Protein AF-B9CY89-F1 (afdb_monomer)

pLDDT: mean 88.93, std 10.8, range [39.22, 98.5]

Sequence (323 aa):
MRSDGIFIGGVNCEFDLAKFNEALGQPRVIDDVEGKSRYFWDEAGIFAFVRADELAEPKLTEMILMLEVAKGVQHEVPRELYGGAFTLEGRPPLEAVSEQELRSAYIFLELSLGKFEVSLALAQAVQERIDAMDFAERFAKRDTDEIADIVRAAKMPIGRVCINQKAKKVKCKPSDKFKLPCAAGETLLFKNFNFKIAVMNELMYEKALLQPKFDVFEYCEERGIDPYADFGALPQAKKWFKDYPVPANLAEQVSELYLDGGNEIYLQIAPDWDGEDELFDIKNIDAAELAPFVNLKKIETSGIGISKKARKACEDAGITVVD

Mean predicted aligned error: 13.45 Å

InterPro domains:
  IPR054187 Domain of unknown function DUF6892 [PF21832] (189-321)
  IPR056640 Domain of unknown function DUF7738 [PF24880] (3-102)

Radius of gyration: 28.32 Å; Cα contacts (8 Å, |Δi|>4): 570; chains: 1; bounding box: 62×44×77 Å

Secondary structure (DSSP, 8-state):
----SEEETTEE----HHHHHHHH-PPEEEE-TTSEEEEEEGGGTEEEEEEEETTEEEEEEEEEEES---TT--S---SS---S-EEETTB-GGGGS-HHHHHT-SSEEEEEETTEEEEEEEPHHHHHHHHTS-HHHHHHHTTSSHHHHHHHH-SS-EEEEEEEEPP----PPPPGGGPPPP--S-B---S-HHHHHHHHIIIIIIS--SSSPP-HHHHHHHHT--TTSSSSS-HHHHHHHHH---BGGGGGG-SEEEEETT-HHHHHH-TT--S-SGGG-B----HHHHTT-TT--EEEEEB--B-HHHHHHHHHTT-EEE-

Organism: NCBI:txid553218

Nearest PDB structures (foldseek):
  1wwk-assembly1_B  TM=5.011E-01  e=6.181E-02  Pyrococcus horikoshii OT3
  6jwg-assembly1_B  TM=6.667E-01  e=4.648E-01  Pseudomonas sp. 101
  6rih-assembly1_B  TM=6.528E-01  e=5.252E-01  Homo sapiens
  4njo-assembly1_A  TM=4.741E-01  e=3.424E-01  Entamoeba histolytica

Structure (mmCIF, N/CA/C/O backbone):
data_AF-B9CY89-F1
#
_entry.id   AF-B9CY89-F1
#
loop_
_atom_site.group_PDB
_atom_site.id
_atom_site.type_symbol
_atom_site.label_atom_id
_atom_site.label_alt_id
_atom_site.label_comp_id
_atom_site.label_asym_id
_atom_site.label_entity_id
_atom_site.label_seq_id
_atom_site.pdbx_PDB_ins_code
_atom_site.Cartn_x
_atom_site.Cartn_y
_atom_site.Cartn_z
_atom_site.occupancy
_atom_site.B_iso_or_equiv
_atom_site.auth_seq_id
_atom_site.auth_comp_id
_atom_site.auth_asym_id
_atom_site.auth_atom_id
_atom_site.pdbx_PDB_model_num
ATOM 1 N N . MET A 1 1 ? 6.962 14.287 -36.972 1.00 39.22 1 MET A N 1
ATOM 2 C CA . MET A 1 1 ? 5.848 13.391 -36.595 1.00 39.22 1 MET A CA 1
ATOM 3 C C . MET A 1 1 ? 6.202 12.803 -35.244 1.00 39.22 1 MET A C 1
ATOM 5 O O . MET A 1 1 ? 7.249 12.182 -35.154 1.00 39.22 1 MET A O 1
ATOM 9 N N . ARG A 1 2 ? 5.425 13.093 -34.194 1.00 43.28 2 ARG A N 1
ATOM 10 C CA . ARG A 1 2 ? 5.617 12.481 -32.871 1.00 43.28 2 ARG A CA 1
ATOM 11 C C . ARG A 1 2 ? 5.118 11.043 -32.960 1.00 43.28 2 ARG A C 1
ATOM 13 O O . ARG A 1 2 ? 3.934 10.836 -33.201 1.00 43.28 2 ARG A O 1
ATOM 20 N N . SER A 1 3 ? 6.023 10.080 -32.881 1.00 51.06 3 SER A N 1
ATOM 21 C CA . SER A 1 3 ? 5.662 8.675 -32.743 1.00 51.06 3 SER A CA 1
ATOM 22 C C . SER A 1 3 ? 5.632 8.353 -31.255 1.00 51.06 3 SER A C 1
ATOM 24 O O . SER A 1 3 ? 6.659 8.010 -30.671 1.00 51.06 3 SER A O 1
ATOM 26 N N . ASP A 1 4 ? 4.464 8.522 -30.643 1.00 66.19 4 ASP A N 1
ATOM 27 C CA . ASP A 1 4 ? 4.203 8.085 -29.274 1.00 66.19 4 ASP A CA 1
ATOM 28 C C . ASP A 1 4 ? 4.362 6.550 -29.235 1.00 66.19 4 ASP A C 1
ATOM 30 O O . ASP A 1 4 ? 3.536 5.813 -29.777 1.00 66.19 4 ASP A O 1
ATOM 34 N N . GLY A 1 5 ? 5.480 6.056 -28.696 1.00 81.94 5 GLY A N 1
ATOM 35 C CA . GLY A 1 5 ? 5.829 4.633 -28.709 1.00 81.94 5 GLY A CA 1
ATOM 36 C C . GLY A 1 5 ? 7.278 4.355 -28.304 1.00 81.94 5 GLY A C 1
ATOM 37 O O . GLY A 1 5 ? 8.098 5.269 -28.201 1.00 81.94 5 GLY A O 1
ATOM 38 N N . ILE A 1 6 ? 7.585 3.081 -28.065 1.00 87.81 6 ILE A N 1
ATOM 39 C CA . ILE A 1 6 ? 8.946 2.595 -27.808 1.00 87.81 6 ILE A CA 1
ATOM 40 C C . ILE A 1 6 ? 9.473 1.999 -29.110 1.00 87.81 6 ILE A C 1
ATOM 42 O O . ILE A 1 6 ? 8.783 1.186 -29.721 1.00 87.81 6 ILE A O 1
ATOM 46 N N . PHE A 1 7 ? 10.675 2.381 -29.539 1.00 87.44 7 PHE A N 1
ATOM 47 C CA . PHE A 1 7 ? 11.286 1.853 -30.761 1.00 87.44 7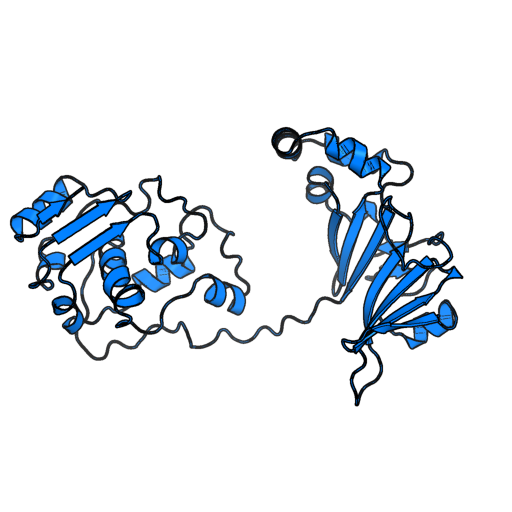 PHE A CA 1
ATOM 48 C C . PHE A 1 7 ? 12.608 1.161 -30.451 1.00 87.44 7 PHE A C 1
ATOM 50 O O . PHE A 1 7 ? 13.457 1.732 -29.769 1.00 87.44 7 PHE A O 1
ATOM 57 N N . ILE A 1 8 ? 12.792 -0.048 -30.984 1.00 87.25 8 ILE A N 1
ATOM 58 C CA . ILE A 1 8 ? 13.987 -0.883 -30.807 1.00 87.25 8 ILE A CA 1
ATOM 59 C C . ILE A 1 8 ? 14.523 -1.207 -32.200 1.00 87.25 8 ILE A C 1
ATOM 61 O O . ILE A 1 8 ? 13.812 -1.801 -33.007 1.00 87.25 8 ILE A O 1
ATOM 65 N N . GLY A 1 9 ? 15.733 -0.752 -32.534 1.00 79.56 9 GLY A N 1
ATOM 66 C CA . GLY A 1 9 ? 16.303 -0.961 -33.871 1.00 79.56 9 GLY A CA 1
ATOM 67 C C . GLY A 1 9 ? 15.452 -0.374 -35.010 1.00 79.56 9 GLY A C 1
ATOM 68 O O . GLY A 1 9 ? 15.490 -0.874 -36.127 1.00 79.56 9 GLY A O 1
ATOM 69 N N . GLY A 1 10 ? 14.645 0.658 -34.728 1.00 77.94 10 GLY A N 1
ATOM 70 C CA . GLY A 1 10 ? 13.702 1.253 -35.686 1.00 77.94 10 GLY A CA 1
ATOM 71 C C . GLY A 1 10 ? 12.338 0.554 -35.780 1.00 77.94 10 GLY A C 1
ATOM 72 O O . GLY A 1 10 ? 11.455 1.050 -36.478 1.00 77.94 10 GLY A O 1
ATOM 73 N N . VAL A 1 11 ? 12.127 -0.543 -35.050 1.00 81.31 11 VAL A N 1
ATOM 74 C CA . VAL A 1 11 ? 10.854 -1.277 -34.990 1.00 81.31 11 VAL A CA 1
ATOM 75 C C . VAL A 1 11 ? 10.013 -0.758 -33.830 1.00 81.31 11 VAL A C 1
ATOM 77 O O . VAL A 1 11 ? 10.512 -0.637 -32.711 1.00 81.31 11 VAL A O 1
ATOM 80 N N . ASN A 1 12 ? 8.734 -0.464 -34.078 1.00 85.88 12 ASN A N 1
ATOM 81 C CA . ASN A 1 12 ? 7.796 -0.105 -33.013 1.00 85.88 12 ASN A CA 1
ATOM 82 C C . ASN A 1 12 ? 7.537 -1.326 -32.117 1.00 85.88 12 ASN A C 1
ATOM 84 O O . ASN A 1 12 ? 7.080 -2.372 -32.580 1.00 85.88 12 ASN A O 1
ATOM 88 N N . CYS A 1 13 ? 7.820 -1.179 -30.829 1.00 83.75 13 CYS A N 1
ATOM 89 C CA . CYS A 1 13 ? 7.591 -2.188 -29.815 1.00 83.75 13 CYS A CA 1
ATOM 90 C C . CYS A 1 13 ? 6.095 -2.269 -29.480 1.00 83.75 13 CYS A C 1
ATOM 92 O O . CYS A 1 13 ? 5.603 -1.631 -28.553 1.00 83.75 13 CYS A O 1
ATOM 94 N N . GLU A 1 14 ? 5.350 -3.075 -30.236 1.00 83.88 14 GLU A N 1
ATOM 95 C CA . GLU A 1 14 ? 3.925 -3.335 -29.978 1.00 83.88 14 GLU A CA 1
ATOM 96 C C . GLU A 1 14 ? 3.667 -4.659 -29.244 1.00 83.88 14 GLU A C 1
ATOM 98 O O . GLU A 1 14 ? 2.510 -4.957 -28.947 1.00 83.88 14 GLU A O 1
ATOM 103 N N . PHE A 1 15 ? 4.731 -5.404 -28.904 1.00 86.06 15 PHE A N 1
ATOM 104 C CA . PHE A 1 15 ? 4.688 -6.789 -28.399 1.00 86.06 15 PHE A CA 1
ATOM 105 C C . PHE A 1 15 ? 4.016 -7.757 -29.387 1.00 86.06 15 PHE A C 1
ATOM 107 O O . PHE A 1 15 ? 3.395 -8.748 -29.005 1.00 86.06 15 PHE A O 1
ATOM 114 N N . ASP A 1 16 ? 4.158 -7.466 -30.678 1.00 85.69 16 ASP A N 1
ATOM 115 C CA . ASP A 1 16 ? 3.753 -8.340 -31.772 1.00 85.69 16 ASP A CA 1
ATOM 116 C C . ASP A 1 16 ? 4.905 -9.297 -32.101 1.00 85.69 16 ASP A C 1
ATOM 118 O O . ASP A 1 16 ? 5.921 -8.899 -32.677 1.00 85.69 16 ASP A O 1
ATOM 122 N N . LEU A 1 17 ? 4.752 -10.561 -31.703 1.00 87.12 17 LEU A N 1
ATOM 123 C CA . LEU A 1 17 ? 5.784 -11.580 -31.876 1.00 87.12 17 LEU A CA 1
ATOM 124 C C . LEU A 1 17 ? 6.159 -11.786 -33.351 1.00 87.12 17 LEU A C 1
ATOM 126 O O . LEU A 1 17 ? 7.334 -11.985 -33.658 1.00 87.12 17 LEU A O 1
ATOM 130 N N . ALA A 1 18 ? 5.190 -11.712 -34.266 1.00 86.00 18 ALA A N 1
ATOM 131 C CA . ALA A 1 18 ? 5.439 -11.918 -35.687 1.00 86.00 18 ALA A CA 1
ATOM 132 C C . ALA A 1 18 ? 6.295 -10.786 -36.267 1.00 86.00 18 ALA A C 1
ATOM 134 O O . ALA A 1 18 ? 7.283 -11.065 -36.945 1.00 86.00 18 ALA A O 1
ATOM 135 N N . LYS A 1 19 ? 5.987 -9.526 -35.930 1.00 85.12 19 LYS A N 1
ATOM 136 C CA . LYS A 1 19 ? 6.794 -8.367 -36.357 1.00 85.12 19 LYS A CA 1
ATOM 137 C C . LYS A 1 19 ? 8.222 -8.422 -35.816 1.00 85.12 19 LYS A C 1
ATOM 139 O O . LYS A 1 19 ? 9.161 -8.074 -36.529 1.00 85.12 19 LYS A O 1
ATOM 144 N N . PHE A 1 20 ? 8.404 -8.869 -34.572 1.00 85.12 20 PHE A N 1
ATOM 145 C CA . PHE A 1 20 ? 9.745 -9.045 -34.008 1.00 85.12 20 PHE A CA 1
ATOM 146 C C . PHE A 1 20 ? 10.521 -10.155 -34.714 1.00 85.12 20 PHE A C 1
ATOM 148 O O . PHE A 1 20 ? 11.683 -9.953 -35.052 1.00 85.12 20 PHE A O 1
ATOM 155 N N . ASN A 1 21 ? 9.876 -11.282 -35.014 1.00 89.00 21 ASN A N 1
ATOM 156 C CA . ASN A 1 21 ? 10.508 -12.366 -35.764 1.00 89.00 21 ASN A CA 1
ATOM 157 C C . ASN A 1 21 ? 10.852 -11.968 -37.207 1.00 89.00 21 ASN A C 1
ATOM 159 O O . ASN A 1 21 ? 11.865 -12.412 -37.741 1.00 89.00 21 ASN A O 1
ATOM 163 N N . GLU A 1 22 ? 10.030 -11.132 -37.844 1.00 88.75 22 GLU A N 1
ATOM 164 C CA . GLU A 1 22 ? 10.320 -10.578 -39.170 1.00 88.75 22 GLU A CA 1
ATOM 165 C C . GLU A 1 22 ? 11.550 -9.660 -39.136 1.00 88.75 22 GLU A C 1
ATOM 167 O O . GLU A 1 22 ? 12.415 -9.755 -40.004 1.00 88.75 22 GLU A O 1
ATOM 172 N N . ALA A 1 23 ? 11.657 -8.805 -38.116 1.00 86.69 23 ALA A N 1
ATOM 173 C CA . ALA A 1 23 ? 12.733 -7.825 -38.019 1.00 86.69 23 ALA A CA 1
ATOM 174 C C . ALA A 1 23 ? 14.060 -8.392 -37.489 1.00 86.69 23 ALA A C 1
ATOM 176 O O . ALA A 1 23 ? 15.127 -7.965 -37.927 1.00 86.69 23 ALA A O 1
ATOM 177 N N . LEU A 1 24 ? 14.006 -9.320 -36.532 1.00 87.19 24 LEU A N 1
ATOM 178 C CA . LEU A 1 24 ? 15.174 -9.838 -35.808 1.00 87.19 24 LEU A CA 1
ATOM 179 C C . LEU A 1 24 ? 15.528 -11.285 -36.186 1.00 87.19 24 LEU A C 1
ATOM 181 O O . LEU A 1 24 ? 16.527 -11.821 -35.707 1.00 87.19 24 LEU A O 1
ATOM 185 N N . GLY A 1 25 ? 14.723 -11.926 -37.035 1.00 88.50 25 GLY A N 1
ATOM 186 C CA . GLY A 1 25 ? 14.852 -13.341 -37.362 1.00 88.50 25 GLY A CA 1
ATOM 187 C C . GLY A 1 25 ? 14.186 -14.258 -36.334 1.00 88.50 25 GLY A C 1
ATOM 188 O O . GLY A 1 25 ? 13.535 -13.823 -35.384 1.00 88.50 25 GLY A O 1
ATOM 189 N N . GLN A 1 26 ? 14.324 -15.567 -36.547 1.00 89.69 26 GLN A N 1
ATOM 190 C CA . GLN A 1 26 ? 13.707 -16.561 -35.667 1.00 89.69 26 GLN A CA 1
ATOM 191 C C . GLN A 1 26 ? 14.470 -16.676 -34.338 1.00 89.69 26 GLN A C 1
ATOM 193 O O . GLN A 1 26 ? 15.698 -16.797 -34.358 1.00 89.69 26 GLN A O 1
ATOM 198 N N . PRO A 1 27 ? 13.768 -16.678 -33.195 1.00 92.38 27 PRO A N 1
ATOM 199 C CA . PRO A 1 27 ? 14.400 -16.739 -31.892 1.00 92.38 27 PRO A CA 1
ATOM 200 C C . PRO A 1 27 ? 14.769 -18.172 -31.508 1.00 92.38 27 PRO A C 1
ATOM 202 O O . PRO A 1 27 ? 14.130 -19.146 -31.911 1.00 92.38 27 PRO A O 1
ATOM 205 N N . ARG A 1 28 ? 15.772 -18.297 -30.643 1.00 92.19 28 ARG A N 1
ATOM 206 C CA . ARG A 1 28 ? 16.008 -19.512 -29.863 1.00 92.19 28 ARG A CA 1
ATOM 207 C C . ARG A 1 28 ? 15.016 -19.538 -28.701 1.00 92.19 28 ARG A C 1
ATOM 209 O O . ARG A 1 28 ? 14.961 -18.585 -27.930 1.00 92.19 28 ARG A O 1
ATOM 216 N N . VAL A 1 29 ? 14.261 -20.623 -28.560 1.00 90.50 29 VAL A N 1
ATOM 217 C CA . VAL A 1 29 ? 13.231 -20.762 -27.519 1.00 90.50 29 VAL A CA 1
ATOM 218 C C . VAL A 1 29 ? 13.730 -21.666 -26.394 1.00 90.50 29 VAL A C 1
ATOM 220 O O . VAL A 1 29 ? 14.314 -22.718 -26.654 1.00 90.50 29 VAL A O 1
ATOM 223 N N . ILE A 1 30 ? 13.513 -21.240 -25.150 1.00 86.75 30 ILE A N 1
ATOM 224 C CA . ILE A 1 30 ? 13.683 -22.049 -23.939 1.00 86.75 30 ILE A CA 1
ATOM 225 C C . ILE A 1 30 ? 12.334 -22.094 -23.226 1.00 86.75 30 ILE A C 1
ATOM 227 O O . ILE A 1 30 ? 11.838 -21.057 -22.791 1.00 86.75 30 ILE A O 1
ATOM 231 N N . ASP A 1 31 ? 11.748 -23.279 -23.102 1.00 82.12 31 ASP A N 1
ATOM 232 C CA . ASP A 1 31 ? 10.494 -23.468 -22.375 1.00 82.12 31 ASP A CA 1
ATOM 233 C C . ASP A 1 31 ? 10.752 -23.659 -20.876 1.00 82.12 31 ASP A C 1
ATOM 235 O O . ASP A 1 31 ? 11.643 -24.414 -20.482 1.00 82.12 31 ASP A O 1
ATOM 239 N N . ASP A 1 32 ? 9.965 -22.974 -20.046 1.00 67.88 32 ASP A N 1
ATOM 240 C CA . ASP A 1 32 ? 9.933 -23.181 -18.598 1.00 67.88 32 ASP A CA 1
ATOM 241 C C . ASP A 1 32 ? 8.819 -24.167 -18.208 1.00 67.88 32 ASP A C 1
ATOM 243 O O . ASP A 1 32 ? 7.791 -24.279 -18.882 1.00 67.88 32 ASP A O 1
ATOM 247 N N . VAL A 1 33 ? 9.000 -24.855 -17.080 1.00 58.62 33 VAL A N 1
ATOM 248 C CA . VAL A 1 33 ? 8.062 -25.840 -16.518 1.00 58.62 33 VAL A CA 1
ATOM 249 C C . VAL A 1 33 ? 6.716 -25.190 -16.145 1.00 58.62 33 VAL A C 1
ATOM 251 O O . VAL A 1 33 ? 5.693 -25.868 -16.110 1.00 58.62 33 VAL A O 1
ATOM 254 N N . GLU A 1 34 ? 6.688 -23.868 -15.938 1.00 61.06 34 GLU A N 1
ATOM 255 C CA . GLU A 1 34 ? 5.498 -23.082 -15.568 1.00 61.06 34 GLU A CA 1
ATOM 256 C C . GLU A 1 34 ? 4.749 -22.432 -16.756 1.00 61.06 34 GLU A C 1
ATOM 258 O O . GLU A 1 34 ? 3.925 -21.536 -16.561 1.00 61.06 34 GLU A O 1
ATOM 263 N N . GLY A 1 35 ? 5.021 -22.834 -18.005 1.00 64.12 35 GLY A N 1
ATOM 264 C CA . GLY A 1 35 ? 4.290 -22.324 -19.181 1.00 64.12 35 GLY A CA 1
ATOM 265 C C . GLY A 1 35 ? 4.675 -20.900 -19.616 1.00 64.12 35 GLY A C 1
ATOM 266 O O . GLY A 1 35 ? 3.945 -20.244 -20.368 1.00 64.12 35 GLY A O 1
ATOM 267 N N . LYS A 1 36 ? 5.831 -20.411 -19.153 1.00 71.81 36 LYS A N 1
ATOM 268 C CA . LYS A 1 36 ? 6.474 -19.177 -19.623 1.00 71.81 36 LYS A CA 1
ATOM 269 C C . LYS A 1 36 ? 7.684 -19.539 -20.476 1.00 71.81 36 LYS A C 1
ATOM 271 O O . LYS A 1 36 ? 8.727 -19.919 -19.960 1.00 71.81 36 LYS A O 1
ATOM 276 N N . SER A 1 37 ? 7.567 -19.398 -21.785 1.00 85.06 37 SER A N 1
ATOM 277 C CA . SER A 1 37 ? 8.697 -19.604 -22.687 1.00 85.06 37 SER A CA 1
ATOM 278 C C . SER A 1 37 ? 9.535 -18.329 -22.778 1.00 85.06 37 SER A C 1
ATOM 280 O O . SER A 1 37 ? 9.012 -17.216 -22.754 1.00 85.06 37 SER A O 1
ATOM 282 N N . ARG A 1 38 ? 10.848 -18.472 -22.921 1.00 89.06 38 ARG A N 1
ATOM 283 C CA . ARG A 1 38 ? 11.785 -17.373 -23.170 1.00 89.06 38 ARG A CA 1
ATOM 284 C C . ARG A 1 38 ? 12.272 -17.436 -24.607 1.00 89.06 38 ARG A C 1
ATOM 286 O O . ARG A 1 38 ? 12.739 -18.474 -25.069 1.00 89.06 38 ARG A O 1
ATOM 293 N N . TYR A 1 39 ? 12.126 -16.327 -25.316 1.00 91.69 39 TYR A N 1
ATOM 294 C CA . TYR A 1 39 ? 12.468 -16.189 -26.726 1.00 91.69 39 TYR A CA 1
ATOM 295 C C . TYR A 1 39 ? 13.700 -15.298 -26.826 1.00 91.69 39 TYR A C 1
ATOM 297 O O . TYR A 1 39 ? 13.653 -14.147 -26.405 1.00 91.69 39 TYR A O 1
ATOM 305 N N . PHE A 1 40 ? 14.798 -15.824 -27.364 1.00 92.19 40 PHE A N 1
ATOM 306 C CA . PHE A 1 40 ? 16.075 -15.125 -27.491 1.00 92.19 40 PHE A CA 1
ATOM 307 C C . PHE A 1 40 ? 16.360 -14.796 -28.956 1.00 92.19 40 PHE A C 1
ATOM 309 O O . PHE A 1 40 ? 16.574 -15.696 -29.770 1.00 92.19 40 PHE A O 1
ATOM 316 N N . TRP A 1 41 ? 16.440 -13.508 -29.281 1.00 92.88 41 TRP A N 1
ATOM 317 C CA . TRP A 1 41 ? 17.042 -13.021 -30.520 1.00 92.88 41 TRP A CA 1
ATOM 318 C C . TRP A 1 41 ? 18.518 -12.758 -30.245 1.00 92.88 41 TRP A C 1
ATOM 320 O O . TRP A 1 41 ? 18.936 -11.638 -29.952 1.00 92.88 41 TRP A O 1
ATOM 330 N N . ASP A 1 42 ? 19.278 -13.852 -30.275 1.00 91.38 42 ASP A N 1
ATOM 331 C CA . ASP A 1 42 ? 20.658 -13.931 -29.796 1.00 91.38 42 ASP A CA 1
ATOM 332 C C . ASP A 1 42 ? 21.570 -12.846 -30.386 1.00 91.38 42 ASP A C 1
ATOM 334 O O . ASP A 1 42 ? 22.234 -12.144 -29.630 1.00 91.38 42 ASP A O 1
ATOM 338 N N . GLU A 1 43 ? 21.545 -12.673 -31.709 1.00 91.44 43 GLU A N 1
ATOM 339 C CA . GLU A 1 43 ? 22.382 -11.700 -32.434 1.00 91.44 43 GLU A CA 1
ATOM 340 C C . GLU A 1 43 ? 21.930 -10.249 -32.224 1.00 91.44 43 GLU A C 1
ATOM 342 O O . GLU A 1 43 ? 22.686 -9.307 -32.445 1.00 91.44 43 GLU A O 1
ATOM 347 N N . ALA A 1 44 ? 20.677 -10.056 -31.809 1.00 91.00 44 ALA A N 1
ATOM 348 C CA . ALA A 1 44 ? 20.150 -8.738 -31.496 1.00 91.00 44 ALA A CA 1
ATOM 349 C C . ALA A 1 44 ? 20.454 -8.330 -30.049 1.00 91.00 44 ALA A C 1
ATOM 351 O O . ALA A 1 44 ? 20.293 -7.163 -29.719 1.00 91.00 44 ALA A O 1
ATOM 352 N N . GLY A 1 45 ? 20.847 -9.257 -29.170 1.00 91.94 45 GLY A N 1
ATOM 353 C CA . GLY A 1 45 ? 20.981 -8.979 -27.740 1.00 91.94 45 GLY A CA 1
ATOM 354 C C . GLY A 1 45 ? 19.652 -8.715 -27.033 1.00 91.94 45 GLY A C 1
ATOM 355 O O . GLY A 1 45 ? 19.593 -7.967 -26.054 1.00 91.94 45 GLY A O 1
ATOM 356 N N . ILE A 1 46 ? 18.575 -9.319 -27.544 1.00 92.31 46 ILE A N 1
ATOM 357 C CA . ILE A 1 46 ? 17.212 -9.156 -27.037 1.00 92.31 46 ILE A CA 1
ATOM 358 C C . ILE A 1 46 ? 16.679 -10.516 -26.609 1.00 92.31 46 ILE A C 1
ATOM 360 O O . ILE A 1 46 ? 16.843 -11.511 -27.316 1.00 92.31 46 ILE A O 1
ATOM 364 N N . PHE A 1 47 ? 15.975 -10.556 -25.486 1.00 91.62 47 PHE A N 1
ATOM 365 C CA . PHE A 1 47 ? 15.098 -11.678 -25.186 1.00 91.62 47 PHE A CA 1
ATOM 366 C C . PHE A 1 47 ? 13.765 -11.205 -24.628 1.00 91.62 47 PHE A C 1
ATOM 368 O O . PHE A 1 47 ? 13.620 -10.059 -24.209 1.00 91.62 47 PHE A O 1
ATOM 375 N N . ALA A 1 48 ? 12.771 -12.079 -24.658 1.00 90.81 48 ALA A N 1
ATOM 376 C CA . ALA A 1 48 ? 11.447 -11.779 -24.154 1.00 90.81 48 ALA A CA 1
ATOM 377 C C . ALA A 1 48 ? 10.829 -12.977 -23.447 1.00 90.81 48 ALA A C 1
ATOM 379 O O . ALA A 1 48 ? 11.084 -14.129 -23.804 1.00 90.81 48 ALA A O 1
ATOM 380 N N . PHE A 1 49 ? 9.969 -12.686 -22.481 1.00 88.69 49 PHE A N 1
ATOM 381 C CA . PHE A 1 49 ? 9.061 -13.668 -21.915 1.00 88.69 49 PHE A CA 1
ATOM 382 C C . PHE A 1 49 ? 7.810 -13.754 -22.782 1.00 88.69 49 PHE A C 1
ATOM 384 O O . PHE A 1 49 ? 7.226 -12.741 -23.178 1.00 88.69 49 PHE A O 1
ATOM 391 N N . VAL A 1 50 ? 7.410 -14.983 -23.078 1.00 86.62 50 VAL A N 1
ATOM 392 C CA . VAL A 1 50 ? 6.255 -15.325 -23.892 1.00 86.62 50 VAL A CA 1
ATOM 393 C C . VAL A 1 50 ? 5.378 -16.270 -23.093 1.00 86.62 50 VAL A C 1
ATOM 395 O O . VAL A 1 50 ? 5.820 -17.323 -22.639 1.00 86.62 50 VAL A O 1
ATOM 398 N N . ARG A 1 51 ? 4.108 -15.907 -22.939 1.00 82.50 51 ARG A N 1
ATOM 399 C CA . ARG A 1 51 ? 3.114 -16.794 -22.340 1.00 82.50 51 ARG A CA 1
ATOM 400 C C . ARG A 1 51 ? 2.388 -17.549 -23.445 1.00 82.50 51 ARG A C 1
ATOM 402 O O . ARG A 1 51 ? 1.788 -16.918 -24.319 1.00 82.50 51 ARG A O 1
ATOM 409 N N . ALA A 1 52 ? 2.431 -18.876 -23.381 1.00 69.62 52 ALA A N 1
ATOM 410 C CA . ALA A 1 52 ? 1.563 -19.729 -24.178 1.00 69.62 52 ALA A CA 1
ATOM 411 C C . ALA A 1 52 ? 0.197 -19.841 -23.485 1.00 69.62 52 ALA A C 1
ATOM 413 O O . ALA A 1 52 ? 0.114 -19.979 -22.266 1.00 69.62 52 ALA A O 1
ATOM 414 N N . ASP A 1 53 ? -0.876 -19.740 -24.256 1.00 62.09 53 ASP A N 1
ATOM 415 C CA . ASP A 1 53 ? -2.232 -20.067 -23.823 1.00 62.09 53 ASP A CA 1
ATOM 416 C C . ASP A 1 53 ? -2.672 -21.240 -24.705 1.00 62.09 53 ASP A C 1
ATOM 418 O O . ASP A 1 53 ? -2.482 -21.182 -25.919 1.00 62.09 53 ASP A O 1
ATOM 422 N N . GLU A 1 54 ? -3.191 -22.322 -24.118 1.00 50.75 54 GLU A N 1
ATOM 423 C CA . GLU A 1 54 ? -3.455 -23.599 -24.809 1.00 50.75 54 GLU A CA 1
ATOM 424 C C . GLU A 1 54 ? -4.355 -23.449 -26.052 1.00 50.75 54 GLU A C 1
ATOM 426 O O . GLU A 1 54 ? -4.355 -24.309 -26.933 1.00 50.75 54 GLU A O 1
ATOM 431 N N . LEU A 1 55 ? -5.110 -22.347 -26.139 1.00 53.34 55 LEU A N 1
ATOM 432 C CA . LEU A 1 55 ? -6.054 -22.046 -27.216 1.00 53.34 55 LEU A CA 1
ATOM 433 C C . LEU A 1 55 ? -5.770 -20.721 -27.948 1.00 53.34 55 LEU A C 1
ATOM 435 O O . LEU A 1 55 ? -6.558 -20.345 -28.820 1.00 53.34 55 LEU A O 1
ATOM 439 N N . ALA A 1 56 ? -4.693 -19.996 -27.619 1.00 62.16 56 ALA A N 1
ATOM 440 C CA . ALA A 1 56 ? -4.403 -18.693 -28.220 1.00 62.16 56 ALA A CA 1
ATOM 441 C C . ALA A 1 56 ? -2.945 -18.536 -28.667 1.00 62.16 56 ALA A C 1
ATOM 443 O O . ALA A 1 56 ? -2.036 -19.222 -28.208 1.00 62.16 56 ALA A O 1
ATOM 444 N N . GLU A 1 57 ? -2.729 -17.594 -29.586 1.00 68.44 57 GLU A N 1
ATOM 445 C CA . GLU A 1 57 ? -1.392 -17.256 -30.066 1.00 68.44 57 GLU A CA 1
ATOM 446 C C . GLU A 1 57 ? -0.484 -16.807 -28.905 1.00 68.44 57 GLU A C 1
ATOM 448 O O . GLU A 1 57 ? -0.944 -16.073 -28.018 1.00 68.44 57 GLU A O 1
ATOM 453 N N . PRO A 1 58 ? 0.798 -17.221 -28.904 1.00 77.06 58 PRO A N 1
ATOM 454 C CA . PRO A 1 58 ? 1.764 -16.831 -27.886 1.00 77.06 58 PRO A CA 1
ATOM 455 C C . PRO A 1 58 ? 1.885 -15.309 -27.798 1.00 77.06 58 PRO A C 1
ATOM 457 O O . PRO A 1 58 ? 2.013 -14.617 -28.809 1.00 77.06 58 PRO A O 1
ATOM 460 N N . LYS A 1 59 ? 1.871 -14.783 -26.570 1.00 81.81 59 LYS A N 1
ATOM 461 C CA . LYS A 1 59 ? 1.943 -13.337 -26.320 1.00 81.81 59 LYS A CA 1
ATOM 462 C C . LYS A 1 59 ? 3.232 -12.977 -25.616 1.00 81.81 59 LYS A C 1
ATOM 464 O O . LYS A 1 59 ? 3.529 -13.531 -24.559 1.00 81.81 59 LYS A O 1
ATOM 469 N N . LEU A 1 60 ? 3.947 -12.004 -26.176 1.00 86.62 60 LEU A N 1
ATOM 470 C CA . LEU A 1 60 ? 5.045 -11.334 -25.490 1.00 86.62 60 LEU A CA 1
ATOM 471 C C . LEU A 1 60 ? 4.483 -10.627 -24.247 1.00 86.62 60 LEU A C 1
ATOM 473 O O . LEU A 1 60 ? 3.475 -9.923 -24.334 1.00 86.62 60 LEU A O 1
ATOM 477 N N . THR A 1 61 ? 5.121 -10.819 -23.096 1.00 85.31 61 THR A N 1
ATOM 478 C CA . THR A 1 61 ? 4.715 -10.207 -21.820 1.00 85.31 61 THR A CA 1
ATOM 479 C C . THR A 1 61 ? 5.738 -9.208 -21.307 1.00 85.31 61 THR A C 1
ATOM 481 O O . THR A 1 61 ? 5.360 -8.163 -20.786 1.00 85.31 61 THR A O 1
ATOM 484 N N . GLU A 1 62 ? 7.018 -9.501 -21.519 1.00 88.94 62 GLU A N 1
ATOM 485 C CA . GLU A 1 62 ? 8.140 -8.658 -21.121 1.00 88.94 62 GLU A CA 1
ATOM 486 C C . GLU A 1 62 ? 9.235 -8.758 -22.180 1.00 88.94 62 GLU A C 1
ATOM 488 O O . GLU A 1 62 ? 9.516 -9.846 -22.681 1.00 88.94 62 GLU A O 1
ATOM 493 N N . MET A 1 63 ? 9.843 -7.628 -22.519 1.00 91.38 63 MET A N 1
ATOM 494 C CA . MET A 1 63 ? 10.942 -7.514 -23.467 1.00 91.38 63 MET A CA 1
ATOM 495 C C . MET A 1 63 ? 12.175 -6.944 -22.785 1.00 91.38 63 MET A C 1
ATOM 497 O O . MET A 1 63 ? 12.091 -5.942 -22.079 1.00 91.38 63 MET A O 1
ATOM 501 N N . ILE A 1 64 ? 13.325 -7.560 -23.038 1.00 91.88 64 ILE A N 1
ATOM 502 C CA . ILE A 1 64 ? 14.578 -7.236 -22.370 1.00 91.88 64 ILE A CA 1
ATOM 503 C C . ILE A 1 64 ? 15.669 -6.995 -23.409 1.00 91.88 64 ILE A C 1
ATOM 505 O O . ILE A 1 64 ? 15.954 -7.858 -24.239 1.00 91.88 64 ILE A O 1
ATOM 509 N N . LEU A 1 65 ? 16.296 -5.821 -23.339 1.00 93.44 65 LEU A N 1
ATOM 510 C CA . LEU A 1 65 ? 17.505 -5.489 -24.091 1.00 93.44 65 LEU A CA 1
ATOM 511 C C . LEU A 1 65 ? 18.688 -5.594 -23.129 1.00 93.44 65 LEU A C 1
ATOM 513 O O . LEU A 1 65 ? 18.704 -4.937 -22.083 1.00 93.44 65 LEU A O 1
ATOM 517 N N . MET A 1 66 ? 19.679 -6.403 -23.487 1.00 90.44 66 MET A N 1
ATOM 518 C CA . MET A 1 66 ? 20.875 -6.627 -22.676 1.00 90.44 66 MET A CA 1
ATOM 519 C C . MET A 1 66 ? 22.022 -5.767 -23.200 1.00 90.44 66 MET A C 1
ATOM 521 O O . MET A 1 66 ? 22.581 -6.087 -24.238 1.00 90.44 66 MET A O 1
ATOM 525 N N . LEU A 1 67 ? 22.383 -4.684 -22.507 1.00 92.44 67 LEU A N 1
ATOM 526 C CA . LEU A 1 67 ? 23.490 -3.795 -22.904 1.00 92.44 67 LEU A CA 1
ATOM 527 C C . LEU A 1 67 ? 24.800 -4.154 -22.186 1.00 92.44 67 LEU A C 1
ATOM 529 O O . LEU A 1 67 ? 25.883 -3.837 -22.665 1.00 92.44 67 LEU A O 1
ATOM 533 N N . GLU A 1 68 ? 24.697 -4.832 -21.046 1.00 90.25 68 GLU A N 1
ATOM 534 C CA . GLU A 1 68 ? 25.801 -5.301 -20.218 1.00 90.25 68 GLU A CA 1
ATOM 535 C C . GLU A 1 68 ? 25.441 -6.654 -19.582 1.00 90.25 68 GLU A C 1
ATOM 537 O O . GLU A 1 68 ? 24.287 -6.902 -19.225 1.00 90.25 68 GLU A O 1
ATOM 542 N N . VAL A 1 69 ? 26.437 -7.526 -19.392 1.00 83.62 69 VAL A N 1
ATOM 543 C CA . VAL A 1 69 ? 26.306 -8.708 -18.526 1.00 83.62 69 VAL A CA 1
ATOM 544 C C . VAL A 1 69 ? 26.884 -8.372 -17.154 1.00 83.62 69 VAL A C 1
ATOM 546 O O . VAL A 1 69 ? 28.102 -8.332 -16.983 1.00 83.62 69 VAL A O 1
ATOM 549 N N . ALA A 1 70 ? 26.015 -8.128 -16.173 1.00 71.12 70 ALA A N 1
ATOM 550 C CA . ALA A 1 70 ? 26.439 -7.846 -14.804 1.00 71.12 70 ALA A CA 1
ATOM 551 C C . ALA A 1 70 ? 27.145 -9.057 -14.162 1.00 71.12 70 ALA A C 1
ATOM 553 O O . ALA A 1 70 ? 26.819 -10.219 -14.439 1.00 71.12 70 ALA A O 1
ATOM 554 N N . LYS A 1 71 ? 28.098 -8.798 -13.256 1.00 69.75 71 LYS A N 1
ATOM 555 C CA . LYS A 1 71 ? 28.733 -9.862 -12.459 1.00 69.75 71 LYS A CA 1
ATOM 556 C C . LYS A 1 71 ? 27.678 -10.644 -11.666 1.00 69.75 71 LYS A C 1
ATOM 558 O O . LYS A 1 71 ? 26.830 -10.059 -11.004 1.00 69.75 71 LYS A O 1
ATOM 563 N N . GLY A 1 72 ? 27.772 -11.974 -11.692 1.00 64.50 72 GLY A N 1
ATOM 564 C CA . GLY A 1 72 ? 26.896 -12.865 -10.919 1.00 64.50 72 GLY A CA 1
ATOM 565 C C . GLY A 1 72 ? 25.626 -13.327 -11.641 1.00 64.50 72 GLY A C 1
ATOM 566 O O . GLY A 1 72 ? 24.886 -14.128 -11.078 1.00 64.50 72 GLY A O 1
ATOM 567 N N . VAL A 1 73 ? 25.387 -12.900 -12.888 1.00 63.47 73 VAL A N 1
ATOM 568 C CA . VAL A 1 73 ? 24.294 -13.440 -13.713 1.00 63.47 73 VAL A CA 1
ATOM 569 C C . VAL A 1 73 ? 24.641 -14.871 -14.138 1.00 63.47 73 VAL A C 1
ATOM 571 O O . VAL A 1 73 ? 25.441 -15.093 -15.048 1.00 63.47 73 VAL A O 1
ATOM 574 N N . GLN A 1 74 ? 24.060 -15.859 -13.456 1.00 54.94 74 GLN A N 1
ATOM 575 C CA . GLN A 1 74 ? 24.187 -17.268 -13.818 1.00 54.94 74 GLN A CA 1
ATOM 576 C C . GLN A 1 74 ? 23.111 -17.641 -14.840 1.00 54.94 74 GLN A C 1
ATOM 578 O O . GLN A 1 74 ? 21.937 -17.727 -14.513 1.00 54.94 74 GLN A O 1
ATOM 583 N N . HIS A 1 75 ? 23.574 -17.874 -16.071 1.00 56.66 75 HIS A N 1
ATOM 584 C CA . HIS A 1 75 ? 22.921 -18.650 -17.126 1.00 56.66 75 HIS A CA 1
ATOM 585 C C . HIS A 1 75 ? 21.499 -18.210 -17.497 1.00 56.66 75 HIS A C 1
ATOM 587 O O . HIS A 1 75 ? 20.532 -18.738 -16.970 1.00 56.66 75 HIS A O 1
ATOM 593 N N . GLU A 1 76 ? 21.415 -17.267 -18.445 1.00 65.94 76 GLU A N 1
ATOM 594 C CA . GLU A 1 76 ? 20.497 -17.250 -19.604 1.00 65.94 76 GLU A CA 1
ATOM 595 C C . GLU A 1 76 ? 20.436 -15.839 -20.210 1.00 65.94 76 GLU A C 1
ATOM 597 O O . GLU A 1 76 ? 19.520 -15.055 -19.974 1.00 65.94 76 GLU A O 1
ATOM 602 N N . VAL A 1 77 ? 21.459 -15.505 -20.996 1.00 80.25 77 VAL A N 1
ATOM 603 C CA . VAL A 1 77 ? 21.554 -14.240 -21.735 1.00 80.25 77 VAL A CA 1
ATOM 604 C C . VAL A 1 77 ? 21.559 -14.519 -23.244 1.00 80.25 77 VAL A C 1
ATOM 606 O O . VAL A 1 77 ? 21.903 -15.636 -23.651 1.00 80.25 77 VAL A O 1
ATOM 609 N N . PRO A 1 78 ? 21.171 -13.546 -24.085 1.00 87.31 78 PRO A N 1
ATOM 610 C CA . PRO A 1 78 ? 21.449 -13.592 -25.519 1.00 87.31 78 PRO A CA 1
ATOM 611 C C . PRO A 1 78 ? 22.951 -13.786 -25.798 1.00 87.31 78 PRO A C 1
ATOM 613 O O . PRO A 1 78 ? 23.785 -13.445 -24.958 1.00 87.31 78 PRO A O 1
ATOM 616 N N . ARG A 1 79 ? 23.306 -14.335 -26.968 1.00 89.69 79 ARG A N 1
ATOM 617 C CA . ARG A 1 79 ? 24.722 -14.535 -27.354 1.00 89.69 79 ARG A CA 1
ATOM 618 C C . ARG A 1 79 ? 25.495 -13.228 -27.501 1.00 89.69 79 ARG A C 1
ATOM 620 O O . ARG A 1 79 ? 26.661 -13.188 -27.126 1.00 89.69 79 ARG A O 1
ATOM 627 N N . GLU A 1 80 ? 24.840 -12.194 -28.017 1.00 92.12 80 GLU A N 1
ATOM 628 C CA . GLU A 1 80 ? 25.412 -10.861 -28.191 1.00 92.12 80 GLU A CA 1
ATOM 629 C C . GLU A 1 80 ? 24.735 -9.842 -27.267 1.00 92.12 80 GLU A C 1
ATOM 631 O O . GLU A 1 80 ? 23.656 -10.080 -26.724 1.00 92.12 80 GLU A O 1
ATOM 636 N N . LEU A 1 81 ? 25.371 -8.686 -27.077 1.00 92.19 81 LEU A N 1
ATOM 637 C CA . LEU A 1 81 ? 24.768 -7.545 -26.386 1.00 92.19 81 LEU A CA 1
ATOM 638 C C . LEU A 1 81 ? 24.058 -6.628 -27.384 1.00 92.19 81 LEU A C 1
ATOM 640 O O . LEU A 1 81 ? 24.479 -6.470 -28.530 1.00 92.19 81 LEU A O 1
ATOM 644 N N . TYR A 1 82 ? 22.989 -5.982 -26.932 1.00 93.00 82 TYR A N 1
ATOM 645 C CA . TYR A 1 82 ? 22.230 -5.024 -27.715 1.00 93.00 82 TYR A CA 1
ATOM 646 C C . TYR A 1 82 ? 23.092 -3.798 -28.035 1.00 93.00 82 TYR A C 1
ATOM 648 O O . TYR A 1 82 ? 23.345 -2.948 -27.182 1.00 93.00 82 TYR A O 1
ATOM 656 N N . GLY A 1 83 ? 23.519 -3.697 -29.294 1.00 88.56 83 GLY A N 1
ATOM 657 C CA . GLY A 1 83 ? 24.261 -2.548 -29.828 1.00 88.56 83 GLY A CA 1
ATOM 658 C C . GLY A 1 83 ? 23.405 -1.555 -30.622 1.00 88.56 83 GLY A C 1
ATOM 659 O O . GLY A 1 83 ? 23.938 -0.598 -31.182 1.00 88.56 83 GLY A O 1
ATOM 660 N N . GLY A 1 84 ? 22.096 -1.797 -30.732 1.00 87.00 84 GLY A N 1
ATOM 661 C CA . GLY A 1 84 ? 21.186 -0.977 -31.531 1.00 87.00 84 GLY A CA 1
ATOM 662 C C . GLY A 1 84 ? 20.793 0.344 -30.861 1.00 87.00 84 GLY A C 1
ATOM 663 O O . GLY A 1 84 ? 20.969 0.552 -29.663 1.00 87.00 84 GLY A O 1
ATOM 664 N N . ALA A 1 85 ? 20.187 1.248 -31.631 1.00 87.19 85 ALA A N 1
ATOM 665 C CA . ALA A 1 85 ? 19.540 2.432 -31.069 1.00 87.19 85 ALA A CA 1
ATOM 666 C C . ALA A 1 85 ? 18.155 2.068 -30.518 1.00 87.19 85 ALA A C 1
ATOM 668 O O . ALA A 1 85 ? 17.412 1.315 -31.152 1.00 87.19 85 ALA A O 1
ATOM 669 N N . PHE A 1 86 ? 17.779 2.618 -29.368 1.00 90.62 86 PHE A N 1
ATOM 670 C CA . PHE A 1 86 ? 16.404 2.556 -28.879 1.00 90.62 86 PHE A CA 1
ATOM 671 C C . PHE A 1 86 ? 15.956 3.928 -28.390 1.00 90.62 86 PHE A C 1
ATOM 673 O O . PHE A 1 86 ? 16.767 4.728 -27.919 1.00 90.62 86 PHE A O 1
ATOM 680 N N . THR A 1 87 ? 14.669 4.215 -28.549 1.00 91.25 87 THR A N 1
ATOM 681 C CA . THR A 1 87 ? 14.078 5.488 -28.135 1.00 91.25 87 THR A CA 1
ATOM 682 C C . THR A 1 87 ? 12.785 5.265 -27.374 1.00 91.25 87 THR A C 1
ATOM 684 O O . THR A 1 87 ? 12.042 4.308 -27.612 1.00 91.25 87 THR A O 1
ATOM 687 N N . LEU A 1 88 ? 12.528 6.183 -26.449 1.00 91.38 88 LEU A N 1
ATOM 688 C CA . LEU A 1 88 ? 11.368 6.208 -25.577 1.00 91.38 88 LEU A CA 1
ATOM 689 C C . LEU A 1 88 ? 10.575 7.478 -25.891 1.00 91.38 88 LEU A C 1
ATOM 691 O O . LEU A 1 88 ? 11.059 8.584 -25.660 1.00 91.38 88 LEU A O 1
ATOM 695 N N . GLU A 1 89 ? 9.403 7.333 -26.515 1.00 86.62 89 GLU A N 1
ATOM 696 C CA . GLU A 1 89 ? 8.617 8.463 -27.048 1.00 86.62 89 GLU A CA 1
ATOM 697 C C . GLU A 1 89 ? 9.431 9.374 -27.988 1.00 86.62 89 GLU A C 1
ATOM 699 O O . GLU A 1 89 ? 9.304 10.599 -27.990 1.00 86.62 89 GLU A O 1
ATOM 704 N N . GLY A 1 90 ? 10.324 8.771 -28.777 1.00 86.19 90 GLY A N 1
ATOM 705 C CA . GLY A 1 90 ? 11.204 9.489 -29.701 1.00 86.19 90 GLY A CA 1
ATOM 706 C C . GLY A 1 90 ? 12.379 10.224 -29.046 1.00 86.19 90 GLY A C 1
ATOM 707 O O . GLY A 1 90 ? 13.121 10.899 -29.757 1.00 86.19 90 GLY A O 1
ATOM 708 N N . ARG A 1 91 ? 12.577 10.088 -27.729 1.00 89.88 91 ARG A N 1
ATOM 709 C CA . ARG A 1 91 ? 13.717 10.651 -26.994 1.00 89.88 91 ARG A CA 1
ATOM 710 C C . ARG A 1 91 ? 14.761 9.581 -26.663 1.00 89.88 91 ARG A C 1
ATOM 712 O O . ARG A 1 91 ? 14.409 8.399 -26.557 1.00 89.88 91 ARG A O 1
ATOM 719 N N . PRO A 1 92 ? 16.036 9.966 -26.475 1.00 90.56 92 PRO A N 1
ATOM 720 C CA . PRO A 1 92 ? 17.018 9.110 -25.833 1.00 90.56 92 PRO A CA 1
ATOM 721 C C . PRO A 1 92 ? 16.525 8.626 -24.460 1.00 90.56 92 PRO A C 1
ATOM 723 O O . PRO A 1 92 ? 15.794 9.351 -23.784 1.00 90.56 92 PRO A O 1
ATOM 726 N N . PRO A 1 93 ? 16.936 7.431 -24.012 1.00 91.06 93 PRO A N 1
ATOM 727 C CA . PRO A 1 93 ? 16.344 6.779 -22.845 1.00 91.06 93 PRO A CA 1
ATOM 728 C C . PRO A 1 93 ? 16.400 7.620 -21.568 1.00 91.06 93 PRO A C 1
ATOM 730 O O . PRO A 1 93 ? 15.383 7.783 -20.905 1.00 91.06 93 PRO A O 1
ATOM 733 N N . LEU A 1 94 ? 17.556 8.220 -21.263 1.00 93.50 94 LEU A N 1
ATOM 734 C CA . LEU A 1 94 ? 17.714 9.069 -20.078 1.00 93.50 94 LEU A CA 1
ATOM 735 C C . LEU A 1 94 ? 16.930 10.386 -20.162 1.00 93.50 94 LEU A C 1
ATOM 737 O O . LEU A 1 94 ? 16.510 10.897 -19.134 1.00 93.50 94 LEU A O 1
ATOM 741 N N . GLU A 1 95 ? 16.686 10.924 -21.360 1.00 92.62 95 GLU A N 1
ATOM 742 C CA . GLU A 1 95 ? 15.882 12.146 -21.540 1.00 92.62 95 GLU A CA 1
ATOM 743 C C . GLU A 1 95 ? 14.372 11.897 -21.374 1.00 92.62 95 GLU A C 1
ATOM 745 O O . GLU A 1 95 ? 13.575 12.839 -21.298 1.00 92.62 95 GLU A O 1
ATOM 750 N N . ALA A 1 96 ? 13.954 10.629 -21.361 1.00 90.94 96 ALA A N 1
ATOM 751 C CA . ALA A 1 96 ? 12.586 10.234 -21.045 1.00 90.94 96 ALA A CA 1
ATOM 752 C C . ALA A 1 96 ? 12.353 10.051 -19.534 1.00 90.94 96 ALA A C 1
ATOM 754 O O . ALA A 1 96 ? 11.199 10.018 -19.109 1.00 90.94 96 ALA A O 1
ATOM 755 N N . VAL A 1 97 ? 13.422 9.957 -18.736 1.00 93.81 97 VAL A N 1
ATOM 756 C CA . VAL A 1 97 ? 13.364 9.803 -17.277 1.00 93.81 97 VAL A CA 1
ATOM 757 C C . VAL A 1 97 ? 13.102 11.162 -16.623 1.00 93.81 97 VAL A C 1
ATOM 759 O O . VAL A 1 97 ? 13.598 12.191 -17.081 1.00 93.81 97 VAL A O 1
ATOM 762 N N . SER A 1 98 ? 12.300 11.184 -15.556 1.00 93.38 98 SER A N 1
ATOM 763 C CA . SER A 1 98 ? 12.052 12.419 -14.806 1.00 93.38 98 SER A CA 1
ATOM 764 C C . SER A 1 98 ? 13.272 12.829 -13.971 1.00 93.38 98 SER A C 1
ATOM 766 O O . SER A 1 98 ? 14.040 11.985 -13.516 1.00 93.38 98 SER A O 1
ATOM 768 N N . GLU A 1 99 ? 13.425 14.127 -13.705 1.00 93.19 99 GLU A N 1
ATOM 769 C CA . GLU A 1 99 ? 14.495 14.629 -12.830 1.00 93.19 99 GLU A CA 1
ATOM 770 C C . GLU A 1 99 ? 14.434 14.017 -11.425 1.00 93.19 99 GLU A C 1
ATOM 772 O O . GLU A 1 99 ? 15.459 13.652 -10.862 1.00 93.19 99 GLU A O 1
ATOM 777 N N . GLN A 1 100 ? 13.229 13.843 -10.875 1.00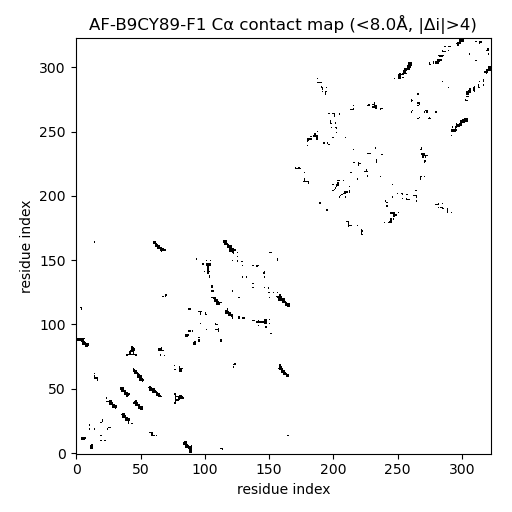 91.69 100 GLN A N 1
ATOM 778 C CA . GLN A 1 100 ? 13.035 13.222 -9.562 1.00 91.69 100 GLN A CA 1
ATOM 779 C C . GLN A 1 100 ? 13.531 11.770 -9.532 1.00 91.69 100 GLN A C 1
ATOM 781 O O . GLN A 1 100 ? 14.162 11.355 -8.559 1.00 91.69 100 GLN A O 1
ATOM 786 N N . GLU A 1 101 ? 13.273 11.023 -10.603 1.00 93.94 101 GLU A N 1
ATOM 787 C CA . GLU A 1 101 ? 13.720 9.637 -10.740 1.00 93.94 101 GLU A CA 1
ATOM 788 C C . GLU A 1 101 ? 15.249 9.561 -10.867 1.00 93.94 101 GLU A C 1
ATOM 790 O O . GLU A 1 101 ? 15.889 8.764 -10.189 1.00 93.94 101 GLU A O 1
ATOM 795 N N . LEU A 1 102 ? 15.864 10.456 -11.651 1.00 94.75 102 LEU A N 1
ATOM 796 C CA . LEU A 1 102 ? 17.326 10.535 -11.769 1.00 94.75 102 LEU A CA 1
ATOM 797 C C . LEU A 1 102 ? 18.010 10.883 -10.442 1.00 94.75 102 LEU A C 1
ATOM 799 O O . LEU A 1 102 ? 19.068 10.336 -10.139 1.00 94.75 102 LEU A O 1
ATOM 803 N N . ARG A 1 103 ? 17.424 11.778 -9.642 1.00 93.06 103 ARG A N 1
ATOM 804 C CA . ARG A 1 103 ? 17.964 12.145 -8.321 1.00 93.06 103 ARG A CA 1
ATOM 805 C C . ARG A 1 103 ? 17.791 11.049 -7.274 1.00 93.06 103 ARG A C 1
ATOM 807 O O . ARG A 1 103 ? 18.539 11.019 -6.305 1.00 93.06 103 ARG A O 1
ATOM 814 N N . SER A 1 104 ? 16.834 10.149 -7.482 1.00 90.12 104 SER A N 1
ATOM 815 C CA . SER A 1 104 ? 16.550 9.019 -6.589 1.00 90.12 104 SER A CA 1
ATOM 816 C C . SER A 1 104 ? 17.146 7.700 -7.099 1.00 90.12 104 SER A C 1
ATOM 818 O O . SER A 1 104 ? 16.851 6.642 -6.544 1.00 90.12 104 SER A O 1
ATOM 820 N N . ALA A 1 105 ? 17.970 7.748 -8.152 1.00 92.19 105 ALA A N 1
ATOM 821 C CA . ALA A 1 105 ? 18.497 6.570 -8.826 1.00 92.19 105 ALA A CA 1
ATOM 822 C C . ALA A 1 105 ? 19.322 5.686 -7.879 1.00 92.19 105 ALA A C 1
ATOM 824 O O . ALA A 1 105 ? 20.188 6.171 -7.148 1.00 92.19 105 ALA A O 1
ATOM 825 N N . TYR A 1 106 ? 19.086 4.374 -7.937 1.00 89.06 106 TYR A N 1
ATOM 826 C CA . TYR A 1 106 ? 19.844 3.400 -7.150 1.00 89.06 106 TYR A CA 1
ATOM 827 C C . TYR A 1 106 ? 20.252 2.178 -7.975 1.00 89.06 106 TYR A C 1
ATOM 829 O O . TYR A 1 106 ? 21.415 2.042 -8.338 1.00 89.06 106 TYR A O 1
ATOM 837 N N . ILE A 1 107 ? 19.289 1.320 -8.317 1.00 88.44 107 ILE A N 1
ATOM 838 C CA . ILE A 1 107 ? 19.511 0.140 -9.173 1.00 88.44 107 ILE A CA 1
ATOM 839 C C . ILE A 1 107 ? 18.774 0.306 -10.502 1.00 88.44 107 ILE A C 1
ATOM 841 O O . ILE A 1 107 ? 19.306 -0.039 -11.558 1.00 88.44 107 ILE A O 1
ATOM 845 N N . PHE A 1 108 ? 17.565 0.864 -10.453 1.00 92.69 108 PHE A N 1
ATOM 846 C CA . PHE A 1 108 ? 16.701 1.079 -11.604 1.00 92.69 108 PHE A CA 1
ATOM 847 C C . PHE A 1 108 ? 16.286 2.546 -11.699 1.00 92.69 108 PHE A C 1
ATOM 849 O O . PHE A 1 108 ? 16.302 3.266 -10.701 1.00 92.69 108 PHE A O 1
ATOM 856 N N . LEU A 1 109 ? 15.925 2.956 -12.912 1.00 95.25 109 LEU A N 1
ATOM 857 C CA . LEU A 1 109 ? 15.102 4.129 -13.181 1.00 95.25 109 LEU A CA 1
ATOM 858 C C . LEU A 1 109 ? 13.771 3.629 -13.733 1.00 95.25 109 LEU A C 1
ATOM 860 O O . LEU A 1 109 ? 13.756 2.940 -14.760 1.00 95.25 109 LEU A O 1
ATOM 864 N N . GLU A 1 110 ? 12.679 3.982 -13.072 1.00 93.75 110 GLU A N 1
ATOM 865 C CA . GLU A 1 110 ? 11.333 3.569 -13.444 1.00 93.75 110 GLU A CA 1
ATOM 866 C C . GLU A 1 110 ? 10.602 4.667 -14.215 1.00 93.75 110 GLU A C 1
ATOM 868 O O . GLU A 1 110 ? 10.639 5.857 -13.893 1.00 93.75 110 GLU A O 1
ATOM 873 N N . LEU A 1 111 ? 9.905 4.269 -15.274 1.00 92.38 111 LEU A N 1
ATOM 874 C CA . LEU A 1 111 ? 9.117 5.185 -16.089 1.00 92.38 111 LEU A CA 1
ATOM 875 C C . LEU A 1 111 ? 7.906 4.481 -16.695 1.00 92.38 111 LEU A C 1
ATOM 877 O O . LEU A 1 111 ? 7.937 3.328 -17.122 1.00 92.38 111 LEU A O 1
ATOM 881 N N . SER A 1 112 ? 6.812 5.228 -16.780 1.00 89.50 112 SER A N 1
ATOM 882 C CA . SER A 1 112 ? 5.552 4.760 -17.343 1.00 89.50 112 SER A CA 1
ATOM 883 C C . SER A 1 112 ? 5.241 5.563 -18.609 1.00 89.50 112 SER A C 1
ATOM 885 O O . SER A 1 112 ? 4.971 6.762 -18.531 1.00 89.50 112 SER A O 1
ATOM 887 N N . LEU A 1 113 ? 5.226 4.895 -19.766 1.00 86.94 113 LEU A N 1
ATOM 888 C CA . LEU A 1 113 ? 5.047 5.508 -21.088 1.00 86.94 113 LEU A CA 1
ATOM 889 C C . LEU A 1 113 ? 3.811 4.930 -21.774 1.00 86.94 113 LEU A C 1
ATOM 891 O O . LEU A 1 113 ? 3.821 3.803 -22.272 1.00 86.94 113 LEU A O 1
ATOM 895 N N . GLY A 1 114 ? 2.712 5.683 -21.784 1.00 84.50 114 GLY A N 1
ATOM 896 C CA . GLY A 1 114 ? 1.440 5.216 -22.338 1.00 84.50 114 GLY A CA 1
ATOM 897 C C . GLY A 1 114 ? 1.014 3.864 -21.745 1.00 84.50 114 GLY A C 1
ATOM 898 O O . GLY A 1 114 ? 0.706 3.769 -20.553 1.00 84.50 114 GLY A O 1
ATOM 899 N N . LYS A 1 115 ? 1.007 2.818 -22.584 1.00 84.75 115 LYS A N 1
ATOM 900 C CA . LYS A 1 115 ? 0.658 1.432 -22.217 1.00 84.75 115 LYS A CA 1
ATOM 901 C C . LYS A 1 115 ? 1.838 0.592 -21.708 1.00 84.75 115 LYS A C 1
ATOM 903 O O . LYS A 1 115 ? 1.655 -0.603 -21.507 1.00 84.75 115 LYS A O 1
ATOM 908 N N . PHE A 1 116 ? 3.016 1.181 -21.528 1.00 88.94 116 PHE A N 1
ATOM 909 C CA . PHE A 1 116 ? 4.231 0.476 -21.130 1.00 88.94 116 PHE A CA 1
ATOM 910 C C . PHE A 1 116 ? 4.734 0.927 -19.761 1.00 88.94 116 PHE A C 1
ATOM 912 O O . PHE A 1 116 ? 4.616 2.100 -19.398 1.00 88.94 116 PHE A O 1
ATOM 919 N N . GLU A 1 117 ? 5.305 -0.018 -19.032 1.00 92.00 117 GLU A N 1
ATOM 920 C CA . GLU A 1 117 ? 6.190 0.208 -17.889 1.00 92.00 117 GLU A CA 1
ATOM 921 C C . GLU A 1 117 ? 7.601 -0.157 -18.339 1.00 92.00 117 GLU A C 1
ATOM 923 O O . GLU A 1 117 ? 7.798 -1.186 -18.988 1.00 92.00 117 GLU A O 1
ATOM 928 N N . VAL A 1 118 ? 8.563 0.722 -18.081 1.00 94.12 118 VAL A N 1
ATOM 929 C CA . VAL A 1 118 ? 9.950 0.553 -18.506 1.00 94.12 118 VAL A CA 1
ATOM 930 C C . VAL A 1 118 ? 10.850 0.737 -17.295 1.00 94.12 118 VAL A C 1
ATOM 932 O O . VAL A 1 118 ? 10.779 1.761 -16.622 1.00 94.12 118 VAL A O 1
ATOM 935 N N . SER A 1 119 ? 11.725 -0.234 -17.073 1.00 95.00 119 SER A N 1
ATOM 936 C CA . SER A 1 119 ? 12.720 -0.208 -16.005 1.00 95.00 119 SER A CA 1
ATOM 937 C C . SER A 1 119 ? 14.103 -0.199 -16.644 1.00 95.00 119 SER A C 1
ATOM 939 O O . SER A 1 119 ? 14.475 -1.121 -17.379 1.00 95.00 119 SER A O 1
ATOM 941 N N . LEU A 1 120 ? 14.875 0.857 -16.401 1.00 96.00 120 LEU A N 1
ATOM 942 C CA . LEU A 1 120 ? 16.251 0.978 -16.878 1.00 96.00 120 LEU A CA 1
ATOM 943 C C . LEU A 1 120 ? 17.193 0.584 -15.744 1.00 96.00 120 LEU A C 1
ATOM 945 O O . LEU A 1 120 ? 17.409 1.362 -14.820 1.00 96.00 120 LEU A O 1
ATOM 949 N N . ALA A 1 121 ? 17.759 -0.619 -15.805 1.00 93.81 121 ALA A N 1
ATOM 950 C CA . ALA A 1 121 ? 18.765 -1.045 -14.842 1.00 93.81 121 ALA A CA 1
ATOM 951 C C . ALA A 1 121 ? 20.066 -0.282 -15.099 1.00 93.81 121 ALA A C 1
ATOM 953 O O . ALA A 1 121 ? 20.611 -0.331 -16.210 1.00 93.81 121 ALA A O 1
ATOM 954 N N . LEU A 1 122 ? 20.575 0.397 -14.076 1.00 95.06 122 LEU A N 1
ATOM 955 C CA . LEU A 1 122 ? 21.841 1.110 -14.161 1.00 95.06 122 LEU A CA 1
ATOM 956 C C . LEU A 1 122 ? 22.974 0.130 -14.480 1.00 95.06 122 LEU A C 1
ATOM 958 O O . LEU A 1 122 ? 22.952 -1.024 -14.055 1.00 95.06 122 LEU A O 1
ATOM 962 N N . ALA A 1 123 ? 23.966 0.572 -15.245 1.00 94.56 123 ALA A N 1
ATOM 963 C CA . ALA A 1 123 ? 25.151 -0.236 -15.511 1.00 94.56 123 ALA A CA 1
ATOM 964 C C . ALA A 1 123 ? 25.921 -0.509 -14.211 1.00 94.56 123 ALA A C 1
ATOM 966 O O . ALA A 1 123 ? 25.896 0.305 -13.282 1.00 94.56 123 ALA A O 1
ATOM 967 N N . GLN A 1 124 ? 26.658 -1.616 -14.156 1.00 92.69 124 GLN A N 1
ATOM 968 C CA . GLN A 1 124 ? 27.375 -2.037 -12.952 1.00 92.69 124 GLN A CA 1
ATOM 969 C C . GLN A 1 124 ? 28.308 -0.938 -12.417 1.00 92.69 124 GLN A C 1
ATOM 971 O O . GLN A 1 124 ? 28.317 -0.660 -11.223 1.00 92.69 124 GLN A O 1
ATOM 976 N N . ALA A 1 125 ? 29.045 -0.258 -13.297 1.00 93.62 125 ALA A N 1
ATOM 977 C CA . ALA A 1 125 ? 29.951 0.822 -12.901 1.00 93.62 125 ALA A CA 1
ATOM 978 C C . ALA A 1 125 ? 29.229 2.045 -12.298 1.00 93.62 125 ALA A C 1
ATOM 980 O O . ALA A 1 125 ? 29.832 2.810 -11.547 1.00 93.62 125 ALA A O 1
ATOM 981 N N . VAL A 1 126 ? 27.956 2.261 -12.643 1.00 95.94 126 VAL A N 1
ATOM 982 C CA . VAL A 1 126 ? 27.129 3.323 -12.053 1.00 95.94 126 VAL A CA 1
ATOM 983 C C . VAL A 1 126 ? 26.621 2.882 -10.687 1.00 95.94 126 VAL A C 1
ATOM 985 O O . VAL A 1 126 ? 26.768 3.638 -9.729 1.00 95.94 126 VAL A O 1
ATOM 988 N N . GLN A 1 127 ? 26.110 1.650 -10.586 1.00 93.56 127 GLN A N 1
ATOM 989 C CA . GLN A 1 127 ? 25.669 1.065 -9.316 1.00 93.56 127 GLN A CA 1
ATOM 990 C C . GLN A 1 127 ? 26.800 1.080 -8.285 1.00 93.56 127 GLN A C 1
ATOM 992 O O . GLN A 1 127 ? 26.623 1.647 -7.219 1.00 93.56 127 GLN A O 1
ATOM 997 N N . GLU A 1 128 ? 28.006 0.619 -8.637 1.00 92.50 128 GLU A N 1
ATOM 998 C CA . GLU A 1 128 ? 29.168 0.603 -7.730 1.00 92.50 128 GLU A CA 1
ATOM 999 C C . GLU A 1 128 ? 29.524 2.000 -7.175 1.00 92.50 128 GLU A C 1
ATOM 1001 O O . GLU A 1 128 ? 30.000 2.122 -6.047 1.00 92.50 128 GLU A O 1
ATOM 1006 N N . ARG A 1 129 ? 29.284 3.075 -7.943 1.00 94.50 129 ARG A N 1
ATOM 1007 C CA . ARG A 1 129 ? 29.506 4.458 -7.481 1.00 94.50 129 ARG A CA 1
ATOM 1008 C C . ARG A 1 129 ? 28.409 4.946 -6.545 1.00 94.50 129 ARG A C 1
ATOM 1010 O O . ARG A 1 129 ? 28.707 5.708 -5.630 1.00 94.50 129 ARG A O 1
ATOM 1017 N N . ILE A 1 130 ? 27.164 4.556 -6.797 1.00 92.31 130 ILE A N 1
ATOM 1018 C CA . ILE A 1 130 ? 26.021 4.935 -5.963 1.00 92.31 130 ILE A CA 1
ATOM 1019 C C . ILE A 1 130 ? 26.011 4.110 -4.665 1.00 92.31 130 ILE A C 1
ATOM 1021 O O . ILE A 1 130 ? 25.764 4.658 -3.595 1.00 92.31 130 ILE A O 1
ATOM 1025 N N . ASP A 1 131 ? 26.372 2.829 -4.740 1.00 90.44 131 ASP A N 1
ATOM 1026 C CA . ASP A 1 131 ? 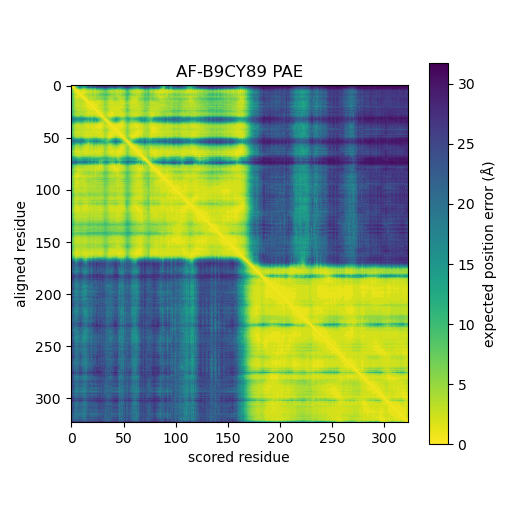26.499 1.892 -3.617 1.00 90.44 131 ASP A CA 1
ATOM 1027 C C . ASP A 1 131 ? 27.567 2.307 -2.598 1.00 90.44 131 ASP A C 1
ATOM 1029 O O . ASP A 1 131 ? 27.501 1.901 -1.440 1.00 90.44 131 ASP A O 1
ATOM 1033 N N . ALA A 1 132 ? 28.539 3.128 -3.007 1.00 92.06 132 ALA A N 1
ATOM 1034 C CA . ALA A 1 132 ? 29.542 3.688 -2.106 1.00 92.06 132 ALA A CA 1
ATOM 1035 C C . ALA A 1 132 ? 28.951 4.671 -1.076 1.00 92.06 132 ALA A C 1
ATOM 1037 O O . ALA A 1 132 ? 29.575 4.902 -0.042 1.00 92.06 132 ALA A O 1
ATOM 1038 N N . MET A 1 133 ? 27.774 5.237 -1.358 1.00 90.25 133 MET A N 1
ATOM 1039 C CA . MET A 1 133 ? 27.003 6.061 -0.427 1.00 90.25 133 MET A CA 1
ATOM 1040 C C . MET A 1 133 ? 26.017 5.170 0.326 1.00 90.25 133 MET A C 1
ATOM 1042 O O . MET A 1 133 ? 25.328 4.352 -0.290 1.00 90.25 133 MET A O 1
ATOM 1046 N N . ASP A 1 134 ? 25.905 5.337 1.641 1.00 87.38 134 ASP A N 1
ATOM 1047 C CA . ASP A 1 134 ? 24.897 4.612 2.416 1.00 87.38 134 ASP A CA 1
ATOM 1048 C C . ASP A 1 134 ? 23.473 5.140 2.152 1.00 87.38 134 ASP A C 1
ATOM 1050 O O . ASP A 1 134 ? 23.253 6.122 1.438 1.00 87.38 134 ASP A O 1
ATOM 1054 N N . PHE A 1 135 ? 22.468 4.462 2.709 1.00 80.56 135 PHE A N 1
ATOM 1055 C CA . PHE A 1 135 ? 21.073 4.844 2.498 1.00 80.56 135 PHE A CA 1
ATOM 1056 C C . PHE A 1 135 ? 20.766 6.281 2.952 1.00 80.56 135 PHE A C 1
ATOM 1058 O O . PHE A 1 135 ? 20.064 6.996 2.239 1.00 80.56 135 PHE A O 1
ATOM 1065 N N . ALA A 1 136 ? 21.284 6.710 4.107 1.00 83.00 136 ALA A N 1
ATOM 1066 C CA . ALA A 1 136 ? 20.995 8.031 4.659 1.00 83.00 136 ALA A CA 1
ATOM 1067 C C . ALA A 1 136 ? 21.620 9.135 3.797 1.00 83.00 136 ALA A C 1
ATOM 1069 O O . ALA A 1 136 ? 20.975 10.148 3.520 1.00 83.00 136 ALA A O 1
ATOM 1070 N N . GLU A 1 137 ? 22.844 8.912 3.317 1.00 87.00 137 GLU A N 1
ATOM 1071 C CA . GLU A 1 137 ? 23.519 9.816 2.395 1.00 87.00 137 GLU A CA 1
ATOM 1072 C C . GLU A 1 137 ? 22.770 9.925 1.060 1.00 87.00 137 GLU A C 1
ATOM 1074 O O . GLU A 1 137 ? 22.486 11.036 0.605 1.00 87.00 137 GLU A O 1
ATOM 1079 N N . ARG A 1 138 ? 22.390 8.795 0.449 1.00 89.31 138 ARG A N 1
ATOM 1080 C CA . ARG A 1 138 ? 21.623 8.801 -0.810 1.00 89.31 138 ARG A CA 1
ATOM 1081 C C . ARG A 1 138 ? 20.281 9.502 -0.652 1.00 89.31 138 ARG A C 1
ATOM 1083 O O . ARG A 1 138 ? 19.909 10.315 -1.494 1.00 89.31 138 ARG A O 1
ATOM 1090 N N . PHE A 1 139 ? 19.576 9.227 0.444 1.00 81.94 139 PHE A N 1
ATOM 1091 C CA . PHE A 1 139 ? 18.296 9.859 0.739 1.00 81.94 139 PHE A CA 1
ATOM 1092 C C . PHE A 1 139 ? 18.433 11.377 0.886 1.00 81.94 139 PHE A C 1
ATOM 1094 O O . PHE A 1 139 ? 17.620 12.113 0.335 1.00 81.94 139 PHE A O 1
ATOM 1101 N N . ALA A 1 140 ? 19.477 11.864 1.562 1.00 84.81 140 ALA A N 1
ATOM 1102 C CA . ALA A 1 140 ? 19.737 13.299 1.689 1.00 84.81 140 ALA A CA 1
ATOM 1103 C C . ALA A 1 140 ? 20.068 13.970 0.341 1.00 84.81 140 ALA A C 1
ATOM 1105 O O . ALA A 1 140 ? 19.758 15.143 0.139 1.00 84.81 140 ALA A O 1
ATOM 1106 N N . LYS A 1 141 ? 20.675 13.232 -0.595 1.00 87.56 141 LYS A N 1
ATOM 1107 C CA . LYS A 1 141 ? 21.059 13.726 -1.927 1.00 87.56 141 LYS A CA 1
ATOM 1108 C C . LYS A 1 141 ? 19.926 13.720 -2.957 1.00 87.56 141 LYS A C 1
ATOM 1110 O O . LYS A 1 141 ? 20.114 14.257 -4.041 1.00 87.56 141 LYS A O 1
ATOM 1115 N N . ARG A 1 142 ? 18.735 13.199 -2.636 1.00 84.94 142 ARG A N 1
ATOM 1116 C CA . ARG A 1 142 ? 17.575 13.210 -3.557 1.00 84.94 142 ARG A CA 1
ATOM 1117 C C . ARG A 1 142 ? 17.095 14.621 -3.929 1.00 84.94 142 ARG A C 1
ATOM 1119 O O . ARG A 1 142 ? 16.447 14.811 -4.955 1.00 84.94 142 ARG A O 1
ATOM 1126 N N . ASP A 1 143 ? 17.406 15.600 -3.081 1.00 86.56 143 ASP A N 1
ATOM 1127 C CA . ASP A 1 143 ? 17.076 17.012 -3.286 1.00 86.56 143 ASP A CA 1
ATOM 1128 C C . ASP A 1 143 ? 18.210 17.778 -4.006 1.00 86.56 143 ASP A C 1
ATOM 1130 O O . ASP A 1 143 ? 18.099 18.984 -4.238 1.00 86.56 143 ASP A O 1
ATOM 1134 N N . THR A 1 144 ? 19.296 17.091 -4.386 1.00 93.00 144 THR A N 1
ATOM 1135 C CA . THR A 1 144 ? 20.429 17.628 -5.157 1.00 93.00 144 THR A CA 1
ATOM 1136 C C . THR A 1 144 ? 20.567 16.905 -6.501 1.00 93.00 144 THR A C 1
ATOM 1138 O O . THR A 1 144 ? 19.912 15.897 -6.749 1.00 93.00 144 THR A O 1
ATOM 1141 N N . ASP A 1 145 ? 21.418 17.417 -7.395 1.00 95.31 145 ASP A N 1
ATOM 1142 C CA . ASP A 1 145 ? 21.693 16.779 -8.693 1.00 95.31 145 ASP A CA 1
ATOM 1143 C C . ASP A 1 145 ? 22.843 15.758 -8.639 1.00 95.31 145 ASP A C 1
ATOM 1145 O O . ASP A 1 145 ? 23.177 15.162 -9.655 1.00 95.31 145 ASP A O 1
ATOM 1149 N N . GLU A 1 146 ? 23.439 15.493 -7.471 1.00 95.06 146 GLU A N 1
ATOM 1150 C CA . GLU A 1 146 ? 24.661 14.680 -7.372 1.00 95.06 146 GLU A CA 1
ATOM 1151 C C . GLU A 1 146 ? 24.484 13.247 -7.903 1.00 95.06 146 GLU A C 1
ATOM 1153 O O . GLU A 1 146 ? 25.317 12.763 -8.672 1.00 95.06 146 GLU A O 1
ATOM 1158 N N . ILE A 1 147 ? 23.392 12.570 -7.530 1.00 94.44 147 ILE A N 1
ATOM 1159 C CA . ILE A 1 147 ? 23.088 11.213 -8.014 1.00 94.44 147 ILE A CA 1
ATOM 1160 C C . ILE A 1 147 ? 22.760 11.246 -9.512 1.00 94.44 147 ILE A C 1
ATOM 1162 O O . ILE A 1 147 ? 23.284 10.443 -10.288 1.00 94.44 147 ILE A O 1
ATOM 1166 N N . ALA A 1 148 ? 21.958 12.223 -9.938 1.00 96.56 148 ALA A N 1
ATOM 1167 C CA . ALA A 1 148 ? 21.589 12.393 -11.338 1.00 96.56 148 ALA A CA 1
ATOM 1168 C C . ALA A 1 148 ? 22.825 12.640 -12.224 1.00 96.56 148 ALA A C 1
ATOM 1170 O O . ALA A 1 148 ? 22.940 12.076 -13.314 1.00 96.56 148 ALA A O 1
ATOM 1171 N N . ASP A 1 149 ? 23.790 13.420 -11.742 1.00 97.00 149 ASP A N 1
ATOM 1172 C CA . ASP A 1 149 ? 25.035 13.725 -12.442 1.00 97.00 149 ASP A CA 1
ATOM 1173 C C . ASP A 1 149 ? 25.964 12.512 -12.533 1.00 97.00 149 ASP A C 1
ATOM 1175 O O . ASP A 1 149 ? 26.623 12.329 -13.559 1.00 97.00 149 ASP A O 1
ATOM 1179 N N . ILE A 1 150 ? 25.983 11.628 -11.525 1.00 96.44 150 ILE A N 1
ATOM 1180 C CA . ILE A 1 150 ? 26.689 10.338 -11.612 1.00 96.44 150 ILE A CA 1
ATOM 1181 C C . ILE A 1 150 ? 26.142 9.512 -12.780 1.00 96.44 150 ILE A C 1
ATOM 1183 O O . ILE A 1 150 ? 26.934 8.988 -13.571 1.00 96.44 150 ILE A O 1
ATOM 1187 N N . VAL A 1 151 ? 24.813 9.425 -12.902 1.00 97.00 151 VAL A N 1
ATOM 1188 C CA . VAL A 1 151 ? 24.147 8.695 -13.988 1.00 97.00 151 VAL A CA 1
ATOM 1189 C C . VAL A 1 151 ? 24.447 9.355 -15.337 1.00 97.00 151 VAL A C 1
ATOM 1191 O O . VAL A 1 151 ? 24.917 8.684 -16.251 1.00 97.00 151 VAL A O 1
ATOM 1194 N N . ARG A 1 152 ? 24.250 10.672 -15.474 1.00 96.12 152 ARG A N 1
ATOM 1195 C CA . ARG A 1 152 ? 24.457 11.401 -16.742 1.00 96.12 152 ARG A CA 1
ATOM 1196 C C . ARG A 1 152 ? 25.908 11.407 -17.218 1.00 96.12 152 ARG A C 1
ATOM 1198 O O . ARG A 1 152 ? 26.154 11.383 -18.421 1.00 96.12 152 ARG A O 1
ATOM 1205 N N . ALA A 1 153 ? 26.869 11.457 -16.297 1.00 96.12 153 ALA A N 1
ATOM 1206 C CA . ALA A 1 153 ? 28.290 11.472 -16.633 1.00 96.12 153 ALA A CA 1
ATOM 1207 C C . ALA A 1 153 ? 28.814 10.099 -17.088 1.00 96.12 153 ALA A C 1
ATOM 1209 O O . ALA A 1 153 ? 29.917 10.007 -17.634 1.00 96.12 153 ALA A O 1
ATOM 1210 N N . ALA A 1 154 ? 28.065 9.019 -16.850 1.00 95.19 154 ALA A N 1
ATOM 1211 C CA . ALA A 1 154 ? 28.478 7.684 -17.241 1.00 95.19 154 ALA A CA 1
ATOM 1212 C C . ALA A 1 154 ? 28.428 7.514 -18.766 1.00 95.19 154 ALA A C 1
ATOM 1214 O O . ALA A 1 154 ? 27.413 7.762 -19.410 1.00 95.19 154 ALA A O 1
ATOM 1215 N N . LYS A 1 155 ? 29.521 7.006 -19.350 1.00 91.31 155 LYS A N 1
ATOM 1216 C CA . LYS A 1 155 ? 29.581 6.671 -20.784 1.00 91.31 155 LYS A CA 1
ATOM 1217 C C . LYS A 1 155 ? 28.527 5.627 -21.175 1.00 91.31 155 LYS A C 1
ATOM 1219 O O . LYS A 1 155 ? 27.995 5.672 -22.279 1.00 91.31 155 LYS A O 1
ATOM 1224 N N . MET A 1 156 ? 28.267 4.681 -20.275 1.00 91.00 156 MET A N 1
ATOM 1225 C CA . MET A 1 156 ? 27.230 3.663 -20.397 1.00 91.00 156 MET A CA 1
ATOM 1226 C C . MET A 1 156 ? 26.422 3.679 -19.096 1.00 91.00 156 MET A C 1
ATOM 1228 O O . MET A 1 156 ? 26.842 3.063 -18.121 1.00 91.00 156 MET A O 1
ATOM 1232 N N . PRO A 1 157 ? 25.329 4.454 -19.039 1.00 94.94 157 PRO A N 1
ATOM 1233 C CA . PRO A 1 157 ? 24.563 4.622 -17.809 1.00 94.94 157 PRO A CA 1
ATOM 1234 C C . PRO A 1 157 ? 23.642 3.438 -17.512 1.00 94.94 157 PRO A C 1
ATOM 1236 O O . PRO A 1 157 ? 23.365 3.159 -16.350 1.00 94.94 157 PRO A O 1
ATOM 1239 N N . ILE A 1 158 ? 23.181 2.739 -18.552 1.00 95.50 158 ILE A N 1
ATOM 1240 C CA . ILE A 1 158 ? 22.185 1.667 -18.478 1.00 95.50 158 ILE A CA 1
ATOM 1241 C C . ILE A 1 158 ? 22.822 0.358 -18.947 1.00 95.50 158 ILE A C 1
ATOM 1243 O O . ILE A 1 158 ? 23.400 0.316 -20.032 1.00 95.50 158 ILE A O 1
ATOM 1247 N N . GLY A 1 159 ? 22.698 -0.697 -18.142 1.00 92.38 159 GLY A N 1
ATOM 1248 C CA . GLY A 1 159 ? 23.175 -2.046 -18.465 1.00 92.38 159 GLY A CA 1
ATOM 1249 C C . GLY A 1 159 ? 22.070 -2.973 -18.979 1.00 92.38 159 GLY A C 1
ATOM 1250 O O . GLY A 1 159 ? 22.337 -3.917 -19.721 1.00 92.38 159 GLY A O 1
ATOM 1251 N N . ARG A 1 160 ? 20.806 -2.704 -18.635 1.00 92.50 160 ARG A N 1
ATOM 1252 C CA . ARG A 1 160 ? 19.659 -3.498 -19.098 1.00 92.50 160 ARG A CA 1
ATOM 1253 C C . ARG A 1 160 ? 18.402 -2.647 -19.182 1.00 92.50 160 ARG A C 1
ATOM 1255 O O . ARG A 1 160 ? 18.180 -1.781 -18.343 1.00 92.50 160 ARG A O 1
ATOM 1262 N N . VAL A 1 161 ? 17.564 -2.929 -20.171 1.00 94.69 161 VAL A N 1
ATOM 1263 C CA . VAL A 1 161 ? 16.255 -2.288 -20.340 1.00 94.69 161 VAL A CA 1
ATOM 1264 C C . VAL A 1 161 ? 15.193 -3.368 -20.264 1.00 94.69 161 VAL A C 1
ATOM 1266 O O . VAL A 1 161 ? 15.222 -4.287 -21.079 1.00 94.69 161 VAL A O 1
ATOM 1269 N N . CYS A 1 162 ? 14.267 -3.249 -19.318 1.00 93.06 162 CYS A N 1
ATOM 1270 C CA . CYS A 1 162 ? 13.085 -4.097 -19.218 1.00 93.06 162 CYS A CA 1
ATOM 1271 C C . CYS A 1 162 ? 11.865 -3.289 -19.658 1.00 93.06 162 CYS A C 1
ATOM 1273 O O . CYS A 1 162 ? 11.664 -2.167 -19.199 1.00 93.06 162 CYS A O 1
ATOM 1275 N N . ILE A 1 163 ? 11.062 -3.836 -20.564 1.00 93.50 163 ILE A N 1
ATOM 1276 C CA . ILE A 1 163 ? 9.851 -3.207 -21.088 1.00 93.50 163 ILE A CA 1
ATOM 1277 C C . ILE A 1 163 ? 8.708 -4.183 -20.864 1.00 93.50 163 ILE A C 1
ATOM 1279 O O . ILE A 1 163 ? 8.743 -5.312 -21.348 1.00 93.50 163 ILE A O 1
ATOM 1283 N N . ASN A 1 164 ? 7.666 -3.719 -20.192 1.00 90.69 164 ASN A N 1
ATOM 1284 C CA . ASN A 1 164 ? 6.464 -4.475 -19.885 1.00 90.69 164 ASN A CA 1
ATOM 1285 C C . ASN A 1 164 ? 5.248 -3.781 -20.497 1.00 90.69 164 ASN A C 1
ATOM 1287 O O . ASN A 1 164 ? 5.168 -2.550 -20.524 1.00 90.69 164 ASN A O 1
ATOM 1291 N N . GLN A 1 165 ? 4.265 -4.551 -20.967 1.00 84.12 165 GLN A N 1
ATOM 1292 C CA . GLN A 1 165 ? 2.939 -3.978 -21.192 1.00 84.12 165 GLN A CA 1
ATOM 1293 C C . GLN A 1 165 ? 2.239 -3.834 -19.851 1.00 84.12 165 GLN A C 1
ATOM 1295 O O . GLN A 1 165 ? 2.077 -4.818 -19.131 1.00 84.12 165 GLN A O 1
ATOM 1300 N N . LYS A 1 166 ? 1.748 -2.627 -19.558 1.00 78.38 166 LYS A N 1
ATOM 1301 C CA . LYS A 1 166 ? 0.840 -2.418 -18.437 1.00 78.38 166 LYS A CA 1
ATOM 1302 C C . LYS A 1 166 ? -0.295 -3.407 -18.580 1.00 78.38 166 LYS A C 1
ATOM 1304 O O . LYS A 1 166 ? -1.052 -3.360 -19.559 1.00 78.38 166 LYS A O 1
ATOM 1309 N N . ALA A 1 167 ? -0.445 -4.273 -17.586 1.00 67.75 167 ALA A N 1
ATOM 1310 C CA . ALA A 1 167 ? -1.688 -4.992 -17.443 1.00 67.75 167 ALA A CA 1
ATOM 1311 C C . ALA A 1 167 ? -2.796 -3.936 -17.451 1.00 67.75 167 ALA A C 1
ATOM 1313 O O . ALA A 1 167 ? -2.719 -2.928 -16.739 1.00 67.75 167 ALA A O 1
ATOM 1314 N N . LYS A 1 168 ? -3.830 -4.125 -18.278 1.00 57.59 168 LYS A N 1
ATOM 1315 C CA . LYS A 1 168 ? -5.062 -3.370 -18.070 1.00 57.59 168 LYS A CA 1
ATOM 1316 C C . LYS A 1 168 ? -5.507 -3.731 -16.658 1.00 57.59 168 LYS A C 1
ATOM 1318 O O . LYS A 1 168 ? -6.093 -4.795 -16.479 1.00 57.59 168 LYS A O 1
ATOM 1323 N N . LYS A 1 169 ? -5.227 -2.870 -15.670 1.00 52.47 169 LYS A N 1
ATOM 1324 C CA . LYS A 1 169 ? -5.946 -2.883 -14.401 1.00 52.47 169 LYS A CA 1
ATOM 1325 C C . LYS A 1 169 ? -7.391 -2.687 -14.818 1.00 52.47 169 LYS A C 1
ATOM 1327 O O . LYS A 1 169 ? -7.800 -1.580 -15.177 1.00 52.47 169 LYS A O 1
ATOM 1332 N N . VAL A 1 170 ? -8.131 -3.789 -14.921 1.00 50.62 170 VAL A N 1
ATOM 1333 C CA . VAL A 1 170 ? -9.576 -3.724 -15.031 1.00 50.62 170 VAL A CA 1
ATOM 1334 C C . VAL A 1 170 ? -9.947 -2.911 -13.809 1.00 50.62 170 VAL A C 1
ATOM 1336 O O . VAL A 1 170 ? -9.686 -3.345 -12.691 1.00 50.62 170 VAL A O 1
ATOM 1339 N N . LYS A 1 171 ? -10.431 -1.681 -14.009 1.00 50.03 171 LYS A N 1
ATOM 1340 C CA . LYS A 1 171 ? -11.077 -0.936 -12.935 1.00 50.03 171 LYS A CA 1
ATOM 1341 C C . LYS A 1 171 ? -12.309 -1.756 -12.592 1.00 50.03 171 LYS A C 1
ATOM 1343 O O . LYS A 1 171 ? -13.384 -1.523 -13.144 1.00 50.03 171 LYS A O 1
ATOM 1348 N N . CYS A 1 172 ? -12.129 -2.786 -11.773 1.00 52.53 172 CYS A N 1
ATOM 1349 C CA . CYS A 1 172 ? -13.232 -3.443 -11.124 1.00 52.53 172 CYS A CA 1
ATOM 1350 C C . CYS A 1 172 ? -13.945 -2.321 -10.392 1.00 52.53 172 CYS A C 1
ATOM 1352 O O . CYS A 1 172 ? -13.332 -1.529 -9.676 1.00 52.53 172 CYS A O 1
ATOM 1354 N N . LYS A 1 173 ? -15.235 -2.173 -10.680 1.00 67.75 173 LYS A N 1
ATOM 1355 C CA . LYS A 1 173 ? -16.070 -1.292 -9.881 1.00 67.75 173 LYS A CA 1
ATOM 1356 C C . LYS A 1 173 ? -15.835 -1.709 -8.422 1.00 67.75 173 LYS A C 1
ATOM 1358 O O . LYS A 1 173 ? -15.921 -2.915 -8.174 1.00 67.75 173 LYS A O 1
ATOM 1363 N N . PRO A 1 174 ? -15.508 -0.773 -7.509 1.00 76.12 174 PRO A N 1
ATOM 1364 C CA . PRO A 1 174 ? -15.236 -1.130 -6.127 1.00 76.12 174 PRO A CA 1
ATOM 1365 C C . PRO A 1 174 ? -16.374 -1.992 -5.604 1.00 76.12 174 PRO A C 1
ATOM 1367 O O . PRO A 1 174 ? -17.543 -1.687 -5.879 1.00 76.12 174 PRO A O 1
ATOM 1370 N N . SER A 1 175 ? -16.038 -3.093 -4.940 1.00 83.12 175 SER A N 1
ATOM 1371 C CA . SER A 1 175 ? -17.057 -4.042 -4.525 1.00 83.12 175 SER A CA 1
ATOM 1372 C C . SER A 1 175 ? -17.949 -3.408 -3.453 1.00 83.12 175 SER A C 1
ATOM 1374 O O . SER A 1 175 ? -17.565 -2.459 -2.757 1.00 83.12 175 SER A O 1
ATOM 1376 N N . ASP A 1 176 ? -19.156 -3.950 -3.290 1.00 88.75 176 ASP A N 1
ATOM 1377 C CA . ASP A 1 176 ? -20.037 -3.568 -2.184 1.00 88.75 176 ASP A CA 1
ATOM 1378 C C . ASP A 1 176 ? -19.552 -4.146 -0.832 1.00 88.75 176 ASP A C 1
ATOM 1380 O O . ASP A 1 176 ? -20.216 -3.935 0.181 1.00 88.75 176 ASP A O 1
ATOM 1384 N N . LYS A 1 177 ? -18.392 -4.835 -0.782 1.00 91.56 177 LYS A N 1
ATOM 1385 C CA . LYS A 1 177 ? -17.838 -5.483 0.423 1.00 91.56 177 LYS A CA 1
ATOM 1386 C C . LYS A 1 177 ? -17.705 -4.518 1.591 1.00 91.56 177 LYS A C 1
ATOM 1388 O O . LYS A 1 177 ? -18.081 -4.866 2.698 1.00 91.56 177 LYS A O 1
ATOM 1393 N N . PHE A 1 178 ? -17.226 -3.302 1.336 1.00 93.81 178 PHE A N 1
ATOM 1394 C CA . PHE A 1 178 ? -17.027 -2.267 2.359 1.00 93.81 178 PHE A CA 1
ATOM 1395 C C . PHE A 1 178 ? -18.177 -1.260 2.422 1.00 93.81 178 PHE A C 1
ATOM 1397 O O . PHE A 1 178 ? -18.022 -0.151 2.938 1.00 93.81 178 PHE A O 1
ATOM 1404 N N . LYS A 1 179 ? -19.345 -1.597 1.868 1.00 93.50 179 LYS A N 1
ATOM 1405 C CA . LYS A 1 179 ? -20.528 -0.753 2.008 1.00 93.50 179 LYS A CA 1
ATOM 1406 C C . LYS A 1 179 ? -20.968 -0.754 3.470 1.00 93.50 179 LYS A C 1
ATOM 1408 O O . LYS A 1 179 ? -21.082 -1.807 4.090 1.00 93.50 179 LYS A O 1
ATOM 1413 N N . LEU A 1 180 ? -21.225 0.436 4.012 1.00 95.19 180 LEU A N 1
ATOM 1414 C CA . LEU A 1 180 ? -21.713 0.563 5.381 1.00 95.19 180 LEU A CA 1
ATOM 1415 C C . LEU A 1 180 ? -23.046 -0.185 5.542 1.00 95.19 180 LEU A C 1
ATOM 1417 O O . LEU A 1 180 ? -23.921 -0.053 4.674 1.00 95.19 180 LEU A O 1
ATOM 1421 N N . PRO A 1 181 ? -23.217 -0.952 6.631 1.00 92.38 181 PRO A N 1
ATOM 1422 C CA . PRO A 1 181 ? -24.463 -1.654 6.881 1.00 92.38 181 PRO A CA 1
ATOM 1423 C C . PRO A 1 181 ? -25.600 -0.654 7.113 1.00 92.38 181 PRO A C 1
ATOM 1425 O O . PRO A 1 181 ? -25.405 0.438 7.648 1.00 92.38 181 PRO A O 1
ATOM 1428 N N . CYS A 1 182 ? -26.816 -1.032 6.717 1.00 87.62 182 CYS A N 1
ATOM 1429 C CA . CYS A 1 182 ? -28.005 -0.280 7.102 1.00 87.62 182 CYS A CA 1
ATOM 1430 C C . CYS A 1 182 ? -28.305 -0.570 8.577 1.00 87.62 182 CYS A C 1
ATOM 1432 O O . CYS A 1 182 ? -28.396 -1.735 8.965 1.00 87.62 182 CYS A O 1
ATOM 1434 N N . ALA A 1 183 ? -28.450 0.473 9.396 1.00 81.75 183 ALA A N 1
ATOM 1435 C CA . ALA A 1 183 ? -28.816 0.314 10.798 1.00 81.75 183 ALA A CA 1
ATOM 1436 C C . ALA A 1 183 ? -30.219 -0.308 10.902 1.00 81.75 183 ALA A C 1
ATOM 1438 O O . ALA A 1 183 ? -31.215 0.334 10.576 1.00 81.75 183 ALA A O 1
ATOM 1439 N N . ALA A 1 184 ? -30.300 -1.564 11.348 1.00 78.31 184 ALA A N 1
ATOM 1440 C CA . ALA A 1 184 ? -31.568 -2.275 11.534 1.00 78.31 184 ALA A CA 1
ATOM 1441 C C . ALA A 1 184 ? -32.312 -1.874 12.829 1.00 78.31 184 ALA A C 1
ATOM 1443 O O . ALA A 1 184 ? -33.420 -2.346 13.071 1.00 78.31 184 ALA A O 1
ATOM 1444 N N . GLY A 1 185 ? -31.713 -1.017 13.661 1.00 88.31 185 GLY A N 1
ATOM 1445 C CA . GLY A 1 185 ? -32.244 -0.582 14.951 1.00 88.31 185 GLY A CA 1
ATOM 1446 C C . GLY A 1 185 ? -31.464 0.602 15.522 1.00 88.31 185 GLY A C 1
ATOM 1447 O O . GLY A 1 185 ? -30.793 1.324 14.782 1.00 88.31 185 GLY A O 1
ATOM 1448 N N . GLU A 1 186 ? -31.552 0.800 16.838 1.00 94.75 186 GLU A N 1
ATOM 1449 C CA . GLU A 1 186 ? -30.828 1.868 17.532 1.00 94.75 186 GLU A CA 1
ATOM 1450 C C . GLU A 1 186 ? -29.308 1.678 17.442 1.00 94.75 186 GLU A C 1
ATOM 1452 O O . GLU A 1 186 ? -28.785 0.564 17.530 1.00 94.75 186 GLU A O 1
ATOM 1457 N N . THR A 1 187 ? -28.593 2.789 17.277 1.00 97.00 187 THR A N 1
ATOM 1458 C CA . THR A 1 187 ? -27.133 2.820 17.163 1.00 97.00 187 THR A CA 1
ATOM 1459 C C . THR A 1 187 ? -26.526 3.623 18.297 1.00 97.00 187 THR A C 1
ATOM 1461 O O . THR A 1 187 ? -27.090 4.634 18.717 1.00 97.00 187 THR A O 1
ATOM 1464 N N . LEU A 1 188 ? -25.335 3.228 18.732 1.00 96.94 188 LEU A N 1
ATOM 1465 C CA . LEU A 1 188 ? -24.562 3.983 19.709 1.00 96.94 188 LEU A CA 1
ATOM 1466 C C . LEU A 1 188 ? -24.162 5.353 19.155 1.00 96.94 188 LEU A C 1
ATOM 1468 O O . LEU A 1 188 ? -23.748 5.488 18.001 1.00 96.94 188 LEU A O 1
ATOM 1472 N N . LEU A 1 189 ? -24.272 6.370 20.007 1.00 95.38 189 LEU A N 1
ATOM 1473 C CA . LEU A 1 189 ? -23.873 7.736 19.698 1.00 95.38 189 LEU A CA 1
ATOM 1474 C C . LEU A 1 189 ? -22.508 8.018 20.316 1.00 95.38 189 LEU A C 1
ATOM 1476 O O . LEU A 1 189 ? -22.359 8.003 21.534 1.00 95.38 189 LEU A O 1
ATOM 1480 N N . PHE A 1 190 ? -21.539 8.333 19.461 1.00 96.88 190 PHE A N 1
ATOM 1481 C CA . PHE A 1 190 ? -20.192 8.712 19.869 1.00 96.88 190 PHE A CA 1
ATOM 1482 C C . PHE A 1 190 ? -19.912 10.157 19.467 1.00 96.88 190 PHE A C 1
ATOM 1484 O O . PHE A 1 190 ? -20.072 10.539 18.305 1.00 96.88 190 PHE A O 1
ATOM 1491 N N . LYS A 1 191 ? -19.462 10.958 20.426 1.00 95.81 191 LYS A N 1
ATOM 1492 C CA . LYS A 1 191 ? -18.889 12.287 20.205 1.00 95.81 191 LYS A CA 1
ATOM 1493 C C . LYS A 1 191 ? -17.377 12.204 20.050 1.00 95.81 191 LYS A C 1
ATOM 1495 O O . LYS A 1 191 ? -16.811 12.964 19.265 1.00 95.81 191 LYS A O 1
ATOM 1500 N N . ASN A 1 192 ? -16.726 11.292 20.771 1.00 97.12 192 ASN A N 1
ATOM 1501 C CA . ASN A 1 192 ? -15.301 11.044 20.635 1.00 97.12 192 ASN A CA 1
ATOM 1502 C C . ASN A 1 192 ? -15.039 9.919 19.621 1.00 97.12 192 ASN A C 1
ATOM 1504 O O . ASN A 1 192 ? -15.404 8.764 19.828 1.00 97.12 192 ASN A O 1
ATOM 1508 N N . PHE A 1 193 ? -14.363 10.264 18.523 1.00 97.56 193 PHE A N 1
ATOM 1509 C CA . PHE A 1 193 ? -13.987 9.306 17.483 1.00 97.56 193 PHE A CA 1
ATOM 1510 C C . PHE A 1 193 ? -13.016 8.226 17.986 1.00 97.56 193 PHE A C 1
ATOM 1512 O O . PHE A 1 193 ? -13.206 7.058 17.672 1.00 97.56 193 PHE A O 1
ATOM 1519 N N . ASN A 1 194 ? -12.028 8.589 18.803 1.00 97.69 194 ASN A N 1
ATOM 1520 C CA . ASN A 1 194 ? -11.026 7.654 19.318 1.00 97.69 194 ASN A CA 1
ATOM 1521 C C . ASN A 1 194 ? -11.642 6.656 20.321 1.00 97.69 194 ASN A C 1
ATOM 1523 O O . ASN A 1 194 ? -11.300 5.477 20.319 1.00 97.69 194 ASN A O 1
ATOM 1527 N N . PHE A 1 195 ? -12.642 7.080 21.105 1.00 98.12 195 PHE A N 1
ATOM 1528 C CA . PHE A 1 195 ? -13.432 6.151 21.925 1.00 98.12 195 PHE A CA 1
ATOM 1529 C C . PHE A 1 195 ? -14.308 5.227 21.065 1.00 98.12 195 PHE A C 1
ATOM 1531 O O . PHE A 1 195 ? -14.393 4.029 21.328 1.00 98.12 195 PHE A O 1
ATOM 1538 N N . LYS A 1 196 ? -14.911 5.755 19.990 1.00 98.25 196 LYS A N 1
ATOM 1539 C CA . LYS A 1 196 ? -15.665 4.937 19.032 1.00 98.25 196 LYS A CA 1
ATOM 1540 C C . LYS A 1 196 ? -14.807 3.825 18.435 1.00 98.25 196 LYS A C 1
ATOM 1542 O O . LYS A 1 196 ? -15.248 2.681 18.415 1.00 98.25 196 LYS A O 1
ATOM 1547 N N . ILE A 1 197 ? -13.614 4.144 17.936 1.00 98.06 197 ILE A N 1
ATOM 1548 C CA . ILE A 1 197 ? -12.743 3.136 17.315 1.00 98.06 197 ILE A CA 1
ATOM 1549 C C . ILE A 1 197 ? -12.210 2.137 18.346 1.00 98.06 197 ILE A C 1
ATOM 1551 O O . ILE A 1 197 ? -12.123 0.966 18.019 1.00 98.06 197 ILE A O 1
ATOM 1555 N N . ALA A 1 198 ? -11.971 2.533 19.601 1.00 98.06 198 ALA A N 1
ATOM 1556 C CA . ALA A 1 198 ? -11.638 1.581 20.664 1.00 98.06 198 ALA A CA 1
ATOM 1557 C C . ALA A 1 198 ? -12.741 0.522 20.852 1.00 98.06 198 ALA A C 1
ATOM 1559 O O . ALA A 1 198 ? -12.474 -0.676 20.857 1.00 98.06 198 ALA A O 1
ATOM 1560 N N . VAL A 1 199 ? -14.003 0.958 20.917 1.00 98.50 199 VAL A N 1
ATOM 1561 C CA . VAL A 1 199 ? -15.160 0.049 20.983 1.00 98.50 199 VAL A CA 1
ATOM 1562 C C . VAL A 1 199 ? -15.292 -0.787 19.709 1.00 98.50 199 VAL A C 1
ATOM 1564 O O . VAL A 1 199 ? -15.608 -1.975 19.768 1.00 98.50 199 VAL A O 1
ATOM 1567 N N . MET A 1 200 ? -15.063 -0.185 18.542 1.00 98.50 200 MET A N 1
ATOM 1568 C CA . MET A 1 200 ? -15.101 -0.918 17.279 1.00 98.50 200 MET A CA 1
ATOM 1569 C C . MET A 1 200 ? -13.960 -1.929 17.155 1.00 98.50 200 MET A C 1
ATOM 1571 O O . MET A 1 200 ? -14.198 -2.954 16.531 1.00 98.50 200 MET A O 1
ATOM 1575 N N . ASN A 1 201 ? -12.782 -1.696 17.746 1.00 98.25 201 ASN A N 1
ATOM 1576 C CA . ASN A 1 201 ? -11.693 -2.673 17.774 1.00 98.25 201 ASN A CA 1
ATOM 1577 C C . ASN A 1 201 ? -12.177 -3.978 18.405 1.00 98.25 201 ASN A C 1
ATOM 1579 O O . ASN A 1 201 ? -12.195 -5.022 17.757 1.00 98.25 201 ASN A O 1
ATOM 1583 N N . GLU A 1 202 ? -12.694 -3.865 19.628 1.00 98.12 202 GLU A N 1
ATOM 1584 C CA . GLU A 1 202 ? -13.239 -4.986 20.388 1.00 98.12 202 GLU A CA 1
ATOM 1585 C C . GLU A 1 202 ? -14.359 -5.699 19.617 1.00 98.12 202 GLU A C 1
ATOM 1587 O O . GLU A 1 202 ? -14.376 -6.920 19.474 1.00 98.12 202 GLU A O 1
ATOM 1592 N N . LEU A 1 203 ? -15.318 -4.948 19.071 1.00 98.38 203 LEU A N 1
ATOM 1593 C CA . LEU A 1 203 ? -16.472 -5.558 18.413 1.00 98.38 203 LEU A CA 1
ATOM 1594 C C . LEU A 1 203 ? -16.164 -6.113 17.012 1.00 98.38 203 LEU A C 1
ATOM 1596 O O . LEU A 1 203 ? -16.803 -7.078 16.603 1.00 98.38 203 LEU A O 1
ATOM 1600 N N . MET A 1 204 ? -15.249 -5.514 16.249 1.00 97.75 204 MET A N 1
ATOM 1601 C CA . MET A 1 204 ? -14.972 -5.877 14.851 1.00 97.75 204 MET A CA 1
ATOM 1602 C C . MET A 1 204 ? -13.794 -6.833 14.705 1.00 97.75 204 MET A C 1
ATOM 1604 O O . MET A 1 204 ? -13.900 -7.796 13.949 1.00 97.75 204 MET A O 1
ATOM 1608 N N . TYR A 1 205 ? -12.689 -6.556 15.391 1.00 95.75 205 TYR A N 1
ATOM 1609 C CA . TYR A 1 205 ? -11.423 -7.260 15.205 1.00 95.75 205 TYR A CA 1
ATOM 1610 C C . TYR A 1 205 ? -11.260 -8.380 16.236 1.00 95.75 205 TYR A C 1
ATOM 1612 O O . TYR A 1 205 ? -10.969 -9.505 15.840 1.00 95.75 205 TYR A O 1
ATOM 1620 N N . GLU A 1 206 ? -11.589 -8.128 17.508 1.00 96.06 206 GLU A N 1
ATOM 1621 C CA . GLU A 1 206 ? -11.475 -9.151 18.561 1.00 96.06 206 GLU A CA 1
ATOM 1622 C C . GLU A 1 206 ? -12.652 -10.137 18.549 1.00 96.06 206 GLU A C 1
ATOM 1624 O O . GLU A 1 206 ? -12.475 -11.355 18.506 1.00 96.06 206 GLU A O 1
ATOM 1629 N N . LYS A 1 207 ? -13.891 -9.626 18.556 1.00 95.06 207 LYS A N 1
ATOM 1630 C CA . LYS A 1 207 ? -15.099 -10.470 18.654 1.00 95.06 207 LYS A CA 1
ATOM 1631 C C . LYS A 1 207 ? -15.750 -10.820 17.320 1.00 95.06 207 LYS A C 1
ATOM 1633 O O . LYS A 1 207 ? -16.660 -11.648 17.299 1.00 95.06 207 LYS A O 1
ATOM 1638 N N . ALA A 1 208 ? -15.344 -10.176 16.225 1.00 97.00 208 ALA A N 1
ATOM 1639 C CA . ALA A 1 208 ? -15.921 -10.363 14.888 1.00 97.00 208 ALA A CA 1
ATOM 1640 C C . ALA A 1 208 ? -17.460 -10.184 14.802 1.00 97.00 208 ALA A C 1
ATOM 1642 O O . ALA A 1 208 ? -18.126 -10.786 13.956 1.00 97.00 208 ALA A O 1
ATOM 1643 N N . LEU A 1 209 ? -18.039 -9.336 15.659 1.00 96.69 209 LEU A N 1
ATOM 1644 C CA . LEU A 1 209 ? -19.478 -9.039 15.743 1.00 96.69 209 LEU A CA 1
ATOM 1645 C C . LEU A 1 209 ? -19.927 -7.913 14.800 1.00 96.69 209 LEU A C 1
ATOM 1647 O O . LEU A 1 209 ? -21.121 -7.780 14.526 1.00 96.69 209 LEU A O 1
ATOM 1651 N N . LEU A 1 210 ? -18.996 -7.092 14.307 1.00 96.81 210 LEU A N 1
ATOM 1652 C CA . LEU A 1 210 ? -19.270 -6.066 13.300 1.00 96.81 210 LEU A CA 1
ATOM 1653 C C . LEU A 1 210 ? -18.871 -6.560 11.913 1.00 96.81 210 LEU A C 1
ATOM 1655 O O . LEU A 1 210 ? -17.756 -7.032 11.707 1.00 96.81 210 LEU A O 1
ATOM 1659 N N . GLN A 1 211 ? -19.789 -6.421 10.958 1.00 93.88 211 GLN A N 1
ATOM 1660 C CA . GLN A 1 211 ? -19.562 -6.747 9.557 1.00 93.88 211 GLN A CA 1
ATOM 1661 C C . GLN A 1 211 ? -20.021 -5.589 8.659 1.00 93.88 211 GLN A C 1
ATOM 1663 O O . GLN A 1 211 ? -21.069 -4.991 8.922 1.00 93.88 211 GLN A O 1
ATOM 1668 N N . PRO A 1 212 ? -19.289 -5.298 7.571 1.00 95.00 212 PRO A N 1
ATOM 1669 C CA . PRO A 1 212 ? -18.072 -5.990 7.125 1.00 95.00 212 PRO A CA 1
ATOM 1670 C C . PRO A 1 212 ? -16.841 -5.639 7.987 1.00 95.00 212 PRO A C 1
ATOM 1672 O O . PRO A 1 212 ? -16.734 -4.505 8.457 1.00 95.00 212 PRO A O 1
ATOM 1675 N N . LYS A 1 213 ? -15.909 -6.592 8.171 1.00 95.88 213 LYS A N 1
ATOM 1676 C CA . LYS A 1 213 ? -14.558 -6.294 8.690 1.00 95.88 213 LYS A CA 1
ATOM 1677 C C . LYS A 1 213 ? -13.853 -5.380 7.684 1.00 95.88 213 LYS A C 1
ATOM 1679 O O . LYS A 1 213 ? -13.762 -5.729 6.506 1.00 95.88 213 LYS A O 1
ATOM 1684 N N . PHE A 1 214 ? -13.410 -4.206 8.125 1.00 97.12 214 PHE A N 1
ATOM 1685 C CA . PHE A 1 214 ? -12.722 -3.263 7.249 1.00 97.12 214 PHE A CA 1
ATOM 1686 C C . PHE A 1 214 ? -11.259 -3.670 7.068 1.00 97.12 214 PHE A C 1
ATOM 1688 O O . PHE A 1 214 ? -10.576 -3.955 8.052 1.00 97.12 214 PHE A O 1
ATOM 1695 N N . ASP A 1 215 ? -10.812 -3.675 5.815 1.00 96.25 215 ASP A N 1
ATOM 1696 C CA . ASP A 1 215 ? -9.427 -3.903 5.418 1.00 96.25 215 ASP A CA 1
ATOM 1697 C C . ASP A 1 215 ? -9.009 -2.756 4.492 1.00 96.25 215 ASP A C 1
ATOM 1699 O O . ASP A 1 215 ? -9.564 -2.584 3.404 1.00 96.25 215 ASP A O 1
ATOM 1703 N N . VAL A 1 216 ? -8.081 -1.925 4.955 1.00 94.81 216 VAL A N 1
ATOM 1704 C CA . VAL A 1 216 ? -7.624 -0.726 4.259 1.00 94.81 216 VAL A CA 1
ATOM 1705 C C . VAL A 1 216 ? -6.857 -1.071 2.990 1.00 94.81 216 VAL A C 1
ATOM 1707 O O . VAL A 1 216 ? -6.995 -0.355 2.001 1.00 94.81 216 VAL A O 1
ATOM 1710 N N . PHE A 1 217 ? -6.106 -2.174 2.974 1.00 92.25 217 PHE A N 1
ATOM 1711 C CA . PHE A 1 217 ? -5.291 -2.571 1.831 1.00 92.25 217 PHE A CA 1
ATOM 1712 C C . PHE A 1 217 ? -6.175 -3.074 0.698 1.00 92.25 217 PHE A C 1
ATOM 1714 O O . PHE A 1 217 ? -6.063 -2.580 -0.423 1.00 92.25 217 PHE A O 1
ATOM 1721 N N . GLU A 1 218 ? -7.133 -3.950 0.997 1.00 92.25 218 GLU A N 1
ATOM 1722 C CA . GLU A 1 218 ? -8.132 -4.384 0.020 1.00 92.25 218 GLU A CA 1
ATOM 1723 C C . GLU A 1 218 ? -9.029 -3.215 -0.424 1.00 92.25 218 GLU A C 1
ATOM 1725 O O . GLU A 1 218 ? -9.322 -3.051 -1.613 1.00 92.25 218 GLU A O 1
ATOM 1730 N N . TYR A 1 219 ? -9.459 -2.358 0.513 1.00 93.12 219 TYR A N 1
ATOM 1731 C CA . TYR A 1 219 ? -10.274 -1.184 0.198 1.00 93.12 219 TYR A CA 1
ATOM 1732 C C . TYR A 1 219 ? -9.564 -0.257 -0.795 1.00 93.12 219 TYR A C 1
ATOM 1734 O O . TYR A 1 219 ? -10.193 0.210 -1.756 1.00 93.12 219 TYR A O 1
ATOM 1742 N N . CYS A 1 220 ? -8.279 0.005 -0.553 1.00 89.94 220 CYS A N 1
ATOM 1743 C CA . CYS A 1 220 ? -7.419 0.846 -1.374 1.00 89.94 220 CYS A CA 1
ATOM 1744 C C . CYS A 1 220 ? -7.104 0.198 -2.723 1.00 89.94 220 CYS A C 1
ATOM 1746 O O . CYS A 1 220 ? -7.258 0.860 -3.753 1.00 89.94 220 CYS A O 1
ATOM 1748 N N . GLU A 1 221 ? -6.766 -1.093 -2.742 1.00 87.12 221 GLU A N 1
ATOM 1749 C CA . GLU A 1 221 ? -6.486 -1.857 -3.959 1.00 87.12 221 GLU A CA 1
ATOM 1750 C C . GLU A 1 221 ? -7.667 -1.799 -4.939 1.00 87.12 221 GLU A C 1
ATOM 1752 O O . GLU A 1 221 ? -7.503 -1.388 -6.092 1.00 87.12 221 GLU A O 1
ATOM 1757 N N . GLU A 1 222 ? -8.884 -2.101 -4.470 1.00 86.81 222 GLU A N 1
ATOM 1758 C CA . GLU A 1 222 ? -10.105 -2.063 -5.289 1.00 86.81 222 GLU A CA 1
ATOM 1759 C C . GLU A 1 222 ? -10.408 -0.673 -5.874 1.00 86.81 222 GLU A C 1
ATOM 1761 O O . GLU A 1 222 ? -11.138 -0.543 -6.861 1.00 86.81 222 GLU A O 1
ATOM 1766 N N . ARG A 1 223 ? -9.902 0.388 -5.237 1.00 86.44 223 ARG A N 1
ATOM 1767 C CA . ARG A 1 223 ? -10.190 1.788 -5.585 1.00 86.44 223 ARG A CA 1
ATOM 1768 C C . ARG A 1 223 ? -9.013 2.482 -6.267 1.00 86.44 223 ARG A C 1
ATOM 1770 O O . ARG A 1 223 ? -9.176 3.620 -6.707 1.00 86.44 223 ARG A O 1
ATOM 1777 N N . GLY A 1 224 ? -7.872 1.803 -6.405 1.00 83.81 224 GLY A N 1
ATOM 1778 C CA . GLY A 1 224 ? -6.635 2.386 -6.922 1.00 83.81 224 GLY A CA 1
ATOM 1779 C C . GLY A 1 224 ? -6.145 3.563 -6.079 1.00 83.81 224 GLY A C 1
ATOM 1780 O O . GLY A 1 224 ? -5.641 4.536 -6.636 1.00 83.81 224 GLY A O 1
ATOM 1781 N N . ILE A 1 225 ? -6.370 3.498 -4.767 1.00 86.69 225 ILE A N 1
ATOM 1782 C CA . ILE A 1 225 ? -5.858 4.454 -3.785 1.00 86.69 225 ILE A CA 1
ATOM 1783 C C . ILE A 1 225 ? -4.547 3.875 -3.254 1.00 86.69 225 ILE A C 1
ATOM 1785 O O . ILE A 1 225 ? -4.465 2.675 -3.013 1.00 86.69 225 ILE A O 1
ATOM 1789 N N . ASP A 1 226 ? -3.527 4.710 -3.099 1.00 83.88 226 ASP A N 1
ATOM 1790 C CA . ASP A 1 226 ? -2.321 4.326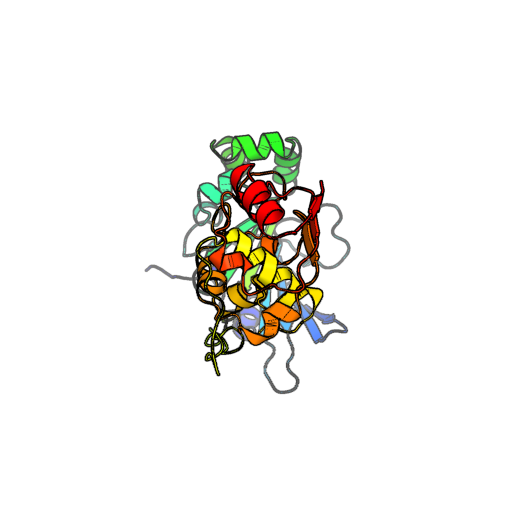 -2.372 1.00 83.88 226 ASP A CA 1
ATOM 1791 C C . ASP A 1 226 ? -2.596 4.483 -0.861 1.00 83.88 226 ASP A C 1
ATOM 1793 O O . ASP A 1 226 ? -2.933 5.593 -0.435 1.00 83.88 226 ASP A O 1
ATOM 1797 N N . PRO A 1 227 ? -2.534 3.402 -0.056 1.00 79.81 227 PRO A N 1
ATOM 1798 C CA . PRO A 1 227 ? -2.793 3.467 1.384 1.00 79.81 227 PRO A CA 1
ATOM 1799 C C . PRO A 1 227 ? -1.793 4.354 2.141 1.00 79.81 227 PRO A C 1
ATOM 1801 O O . PRO A 1 227 ? -2.112 4.788 3.245 1.00 79.81 227 PRO A O 1
ATOM 1804 N N . TYR A 1 228 ? -0.643 4.658 1.534 1.00 83.75 228 TYR A N 1
ATOM 1805 C CA . TYR A 1 228 ? 0.443 5.461 2.100 1.00 83.75 228 TYR A CA 1
ATOM 1806 C C . TYR A 1 228 ? 0.513 6.878 1.503 1.00 83.75 228 TYR A C 1
ATOM 1808 O O . TYR A 1 228 ? 1.481 7.610 1.702 1.00 83.75 228 TYR A O 1
ATOM 1816 N N . ALA A 1 229 ? -0.511 7.288 0.742 1.00 75.75 229 ALA A N 1
ATOM 1817 C CA . ALA A 1 229 ? -0.540 8.596 0.083 1.00 75.75 229 ALA A CA 1
ATOM 1818 C C . ALA A 1 229 ? -0.572 9.784 1.062 1.00 75.75 229 ALA A C 1
ATOM 1820 O O . ALA A 1 229 ? -0.156 10.887 0.702 1.00 75.75 229 ALA A O 1
ATOM 1821 N N . ASP A 1 230 ? -1.101 9.572 2.268 1.00 73.81 230 ASP A N 1
ATOM 1822 C CA . ASP A 1 230 ? -1.282 10.592 3.295 1.00 73.81 230 ASP A CA 1
ATOM 1823 C C . ASP A 1 230 ? -0.457 10.239 4.539 1.00 73.81 230 ASP A C 1
ATOM 1825 O O . ASP A 1 230 ? -0.533 9.122 5.044 1.00 73.81 230 ASP A O 1
ATOM 1829 N N . PHE A 1 231 ? 0.273 11.213 5.093 1.00 75.25 231 PHE A N 1
ATOM 1830 C CA . PHE A 1 231 ? 0.905 11.049 6.403 1.00 75.25 231 PHE A CA 1
ATOM 1831 C C . PHE A 1 231 ? -0.169 11.024 7.502 1.00 75.25 231 PHE A C 1
ATOM 1833 O O . PHE A 1 231 ? -0.901 12.001 7.698 1.00 75.25 231 PHE A O 1
ATOM 1840 N N . GLY A 1 232 ? -0.237 9.919 8.245 1.00 83.88 232 GLY A N 1
ATOM 1841 C CA . GLY A 1 232 ? -1.203 9.710 9.322 1.00 83.88 232 GLY A CA 1
ATOM 1842 C C . GLY A 1 232 ? -2.494 9.042 8.841 1.00 83.88 232 GLY A C 1
ATOM 1843 O O . GLY A 1 232 ? -2.471 8.075 8.089 1.00 83.88 232 GLY A O 1
ATOM 1844 N N . ALA A 1 233 ? -3.645 9.507 9.331 1.00 90.62 233 ALA A N 1
ATOM 1845 C CA . ALA A 1 233 ? -4.920 8.845 9.058 1.00 90.62 233 ALA A CA 1
ATOM 1846 C C . ALA A 1 233 ? -5.401 9.050 7.611 1.00 90.62 233 ALA A C 1
ATOM 1848 O O . ALA A 1 233 ? -5.735 10.174 7.226 1.00 90.62 233 ALA A O 1
ATOM 1849 N N . LEU A 1 234 ? -5.587 7.950 6.877 1.00 92.75 234 LEU A N 1
ATOM 1850 C CA . LEU A 1 234 ? -6.192 7.924 5.550 1.00 92.75 234 LEU A CA 1
ATOM 1851 C C . LEU A 1 234 ? -7.642 8.459 5.621 1.00 92.75 234 LEU A C 1
ATOM 1853 O O . LEU A 1 234 ? -8.498 7.857 6.291 1.00 92.75 234 LEU A O 1
ATOM 1857 N N . PRO A 1 235 ? -7.982 9.568 4.931 1.00 93.81 235 PRO A N 1
ATOM 1858 C CA . PRO A 1 235 ? -9.282 10.230 5.067 1.00 93.81 235 PRO A CA 1
ATOM 1859 C C . PRO A 1 235 ? -10.490 9.322 4.796 1.00 93.81 235 PRO A C 1
ATOM 1861 O O . PRO A 1 235 ? -11.527 9.442 5.455 1.00 93.81 235 PRO A O 1
ATOM 1864 N N . GLN A 1 236 ? -10.363 8.405 3.840 1.00 93.31 236 GLN A N 1
ATOM 1865 C CA . GLN A 1 236 ? -11.403 7.475 3.409 1.00 93.31 236 GLN A CA 1
ATOM 1866 C C . GLN A 1 236 ? -11.698 6.441 4.500 1.00 93.31 236 GLN A C 1
ATOM 1868 O O . GLN A 1 236 ? -12.865 6.250 4.849 1.00 93.31 236 GLN A O 1
ATOM 1873 N N . ALA A 1 237 ? -10.656 5.834 5.078 1.00 95.88 237 ALA A N 1
ATOM 1874 C CA . ALA A 1 237 ? -10.788 4.891 6.185 1.00 95.88 237 ALA A CA 1
ATOM 1875 C C . ALA A 1 237 ? -11.348 5.592 7.428 1.00 95.88 237 ALA A C 1
ATOM 1877 O O . ALA A 1 237 ? -12.364 5.174 7.986 1.00 95.88 237 ALA A O 1
ATOM 1878 N N . LYS A 1 238 ? -10.781 6.749 7.797 1.00 96.69 238 LYS A N 1
ATOM 1879 C CA . LYS A 1 238 ? -11.271 7.561 8.921 1.00 96.69 238 LYS A CA 1
ATOM 1880 C C . LYS A 1 238 ? -12.754 7.904 8.780 1.00 96.69 238 LYS A C 1
ATOM 1882 O O . LYS A 1 238 ? -13.513 7.791 9.744 1.00 96.69 238 LYS A O 1
ATOM 1887 N N . LYS A 1 239 ? -13.189 8.312 7.583 1.00 96.69 239 LYS A N 1
ATOM 1888 C CA . LYS A 1 239 ? -14.602 8.592 7.297 1.00 96.69 239 LYS A CA 1
ATOM 1889 C C . LYS A 1 239 ? -15.461 7.334 7.423 1.00 96.69 239 LYS A C 1
ATOM 1891 O O . LYS A 1 239 ? -16.548 7.415 7.986 1.00 96.69 239 LYS A O 1
ATOM 1896 N N . TRP A 1 240 ? -14.986 6.190 6.937 1.00 97.75 240 TRP A N 1
ATOM 1897 C CA . TRP A 1 240 ? -15.708 4.923 7.028 1.00 97.75 240 TRP A CA 1
ATOM 1898 C C . TRP A 1 240 ? -16.002 4.536 8.483 1.00 97.75 240 TRP A C 1
ATOM 1900 O O . TRP A 1 240 ? -17.165 4.357 8.844 1.00 97.75 240 TRP A O 1
ATOM 1910 N N . PHE A 1 241 ? -14.985 4.529 9.351 1.00 98.31 241 PHE A N 1
ATOM 1911 C CA . PHE A 1 241 ? -15.166 4.245 10.780 1.00 98.31 241 PHE A CA 1
ATOM 1912 C C . PHE A 1 241 ? -16.028 5.303 11.476 1.00 98.31 241 PHE A C 1
ATOM 1914 O O . PHE A 1 241 ? -16.869 4.989 12.325 1.00 98.31 241 PHE A O 1
ATOM 1921 N N . LYS A 1 242 ? -15.885 6.576 11.089 1.00 97.88 242 LYS A N 1
ATOM 1922 C CA . LYS A 1 242 ? -16.717 7.658 11.625 1.00 97.88 242 LYS A CA 1
ATOM 1923 C C . LYS A 1 242 ? -18.197 7.451 11.301 1.00 97.88 242 LYS A C 1
ATOM 1925 O O . LYS A 1 242 ? -19.023 7.637 12.192 1.00 97.88 242 LYS A O 1
ATOM 1930 N N . ASP A 1 243 ? -18.519 7.005 10.095 1.00 97.44 243 ASP A N 1
ATOM 1931 C CA . ASP A 1 243 ? -19.898 6.842 9.629 1.00 97.44 243 ASP A CA 1
ATOM 1932 C C . ASP A 1 243 ? -20.501 5.469 9.978 1.00 97.44 243 ASP A C 1
ATOM 1934 O O . ASP A 1 243 ? -21.714 5.291 9.870 1.00 97.44 243 ASP A O 1
ATOM 1938 N N . TYR A 1 244 ? -19.692 4.503 10.429 1.00 98.06 244 TYR A N 1
ATOM 1939 C CA . TYR A 1 244 ? -20.166 3.156 10.742 1.00 98.06 244 TYR A CA 1
ATOM 1940 C C . TYR A 1 244 ? -21.241 3.146 11.849 1.00 98.06 244 TYR A C 1
ATOM 1942 O O . TYR A 1 244 ? -20.969 3.618 12.961 1.00 98.06 244 TYR A O 1
ATOM 1950 N N . PRO A 1 245 ? -22.447 2.599 11.602 1.00 97.19 245 PRO A N 1
ATOM 1951 C CA . PRO A 1 245 ? -23.517 2.566 12.593 1.00 97.19 245 PRO A CA 1
ATOM 1952 C C . PRO A 1 245 ? -23.340 1.379 13.548 1.00 97.19 245 PRO A C 1
ATOM 1954 O O . PRO A 1 245 ? -23.764 0.265 13.248 1.00 97.19 245 PRO A O 1
ATOM 1957 N N . VAL A 1 246 ? -22.714 1.604 14.708 1.00 97.81 246 VAL A N 1
ATOM 1958 C CA . VAL A 1 246 ? -22.515 0.554 15.726 1.00 97.81 246 VAL A CA 1
ATOM 1959 C C . VAL A 1 246 ? -23.857 0.237 16.408 1.00 97.81 246 VAL A C 1
ATOM 1961 O O . VAL A 1 246 ? -24.421 1.139 17.032 1.00 97.81 246 VAL A O 1
ATOM 1964 N N . PRO A 1 247 ? -24.389 -0.998 16.319 1.00 97.38 247 PRO A N 1
ATOM 1965 C CA . PRO A 1 247 ? -25.664 -1.364 16.940 1.00 97.38 247 PRO A CA 1
ATOM 1966 C C . PRO A 1 247 ? -25.640 -1.258 18.471 1.00 97.38 247 PRO A C 1
ATOM 1968 O O . PRO A 1 247 ? -24.705 -1.731 19.117 1.00 97.38 247 PRO A O 1
ATOM 1971 N N . ALA A 1 248 ? -26.684 -0.675 19.066 1.00 97.19 248 ALA A N 1
ATOM 1972 C CA . ALA A 1 248 ? -26.759 -0.448 20.512 1.00 97.19 248 ALA A CA 1
ATOM 1973 C C . ALA A 1 248 ? -26.799 -1.746 21.336 1.00 97.19 248 ALA A C 1
ATOM 1975 O O . ALA A 1 248 ? -26.226 -1.808 22.420 1.00 97.19 248 ALA A O 1
ATOM 1976 N N . ASN A 1 249 ? -27.397 -2.811 20.797 1.00 95.38 249 ASN A N 1
ATOM 1977 C CA . ASN A 1 249 ? -27.467 -4.122 21.448 1.00 95.38 249 ASN A CA 1
ATOM 1978 C C . ASN A 1 249 ? -26.097 -4.806 21.619 1.00 95.38 249 ASN A C 1
ATOM 1980 O O . ASN A 1 249 ? -25.995 -5.773 22.370 1.00 95.38 249 ASN A O 1
ATOM 1984 N N . LEU A 1 250 ? -25.049 -4.332 20.936 1.00 97.25 250 LEU A N 1
ATOM 1985 C CA . LEU A 1 250 ? -23.690 -4.843 21.113 1.00 97.25 250 LEU A CA 1
ATOM 1986 C C . LEU A 1 250 ? -22.940 -4.175 22.271 1.00 97.25 250 LEU A C 1
ATOM 1988 O O . LEU A 1 250 ? -21.883 -4.667 22.650 1.00 97.25 250 LEU A O 1
ATOM 1992 N N . ALA A 1 251 ? -23.468 -3.105 22.874 1.00 97.50 251 ALA A N 1
ATOM 1993 C CA . ALA A 1 251 ? -22.806 -2.446 24.002 1.00 97.50 251 ALA A CA 1
ATOM 1994 C C . ALA A 1 251 ? -22.623 -3.384 25.205 1.00 97.50 251 ALA A C 1
ATOM 1996 O O . ALA A 1 251 ? -21.582 -3.359 25.855 1.00 97.50 251 ALA A O 1
ATOM 1997 N N . GLU A 1 252 ? -23.586 -4.276 25.454 1.00 96.75 252 GLU A N 1
ATOM 1998 C CA . GLU A 1 252 ? -23.495 -5.287 26.517 1.00 96.75 252 GLU A CA 1
ATOM 1999 C C . GLU A 1 252 ? -22.395 -6.327 26.269 1.00 96.75 252 GLU A C 1
ATOM 2001 O O . GLU A 1 252 ? -21.962 -6.995 27.208 1.00 96.75 252 GLU A O 1
ATOM 2006 N N . GLN A 1 253 ? -21.923 -6.466 25.026 1.00 97.88 253 GLN A N 1
ATOM 2007 C CA . GLN A 1 253 ? -20.833 -7.378 24.686 1.00 97.88 253 GLN A CA 1
ATOM 2008 C C . GLN A 1 253 ? -19.465 -6.801 25.052 1.00 97.88 253 GLN A C 1
ATOM 2010 O O . GLN A 1 253 ? -18.494 -7.548 25.060 1.00 97.88 253 GLN A O 1
ATOM 2015 N N . VAL A 1 254 ? -19.353 -5.510 25.361 1.00 98.25 254 VAL A N 1
ATOM 2016 C CA . VAL A 1 254 ? -18.079 -4.869 25.704 1.00 98.25 254 VAL A CA 1
ATOM 2017 C C . VAL A 1 254 ? -17.918 -4.863 27.222 1.00 98.25 254 VAL A C 1
ATOM 2019 O O . VAL A 1 254 ? -18.562 -4.083 27.922 1.00 98.25 254 VAL A O 1
ATOM 2022 N N . SER A 1 255 ? -17.073 -5.758 27.735 1.00 97.44 255 SER A N 1
ATOM 2023 C CA . SER A 1 255 ? -16.774 -5.870 29.170 1.00 97.44 255 SER A CA 1
ATOM 2024 C C . SER A 1 255 ? -15.420 -5.278 29.552 1.00 97.44 255 SER A C 1
ATOM 2026 O O . SER A 1 255 ? -15.249 -4.770 30.662 1.00 97.44 255 SER A O 1
ATOM 2028 N N . GLU A 1 256 ? -14.471 -5.324 28.623 1.00 97.88 256 GLU A N 1
ATOM 2029 C CA . GLU A 1 256 ? -13.128 -4.777 28.757 1.00 97.88 256 GLU A CA 1
ATOM 2030 C C . GLU A 1 256 ? -12.733 -4.123 27.431 1.00 97.88 256 GLU A C 1
ATOM 2032 O O . GLU A 1 256 ? -13.253 -4.496 26.379 1.00 97.88 256 GLU A O 1
ATOM 2037 N N . LEU A 1 257 ? -11.855 -3.124 27.492 1.00 98.19 257 LEU A N 1
ATOM 2038 C CA . LEU A 1 257 ? -11.204 -2.550 26.318 1.00 98.19 257 LEU A CA 1
ATOM 2039 C C . LEU A 1 257 ? -9.696 -2.578 26.537 1.00 98.19 257 LEU A C 1
ATOM 2041 O O . LEU A 1 257 ? -9.218 -2.083 27.559 1.00 98.19 257 LEU A O 1
ATOM 2045 N N . TYR A 1 258 ? -8.969 -3.117 25.565 1.00 96.81 258 TYR A N 1
ATOM 2046 C CA . TYR A 1 258 ? -7.514 -3.070 25.521 1.00 96.81 258 TYR A CA 1
ATOM 2047 C C . TYR A 1 258 ? -7.084 -2.064 24.456 1.00 96.81 258 TYR A C 1
ATOM 2049 O O . TYR A 1 258 ? -7.396 -2.234 23.277 1.00 96.81 258 TYR A O 1
ATOM 2057 N N . LEU A 1 259 ? -6.446 -0.973 24.875 1.00 95.06 259 LEU A N 1
ATOM 2058 C CA . LEU A 1 259 ? -5.993 0.103 23.999 1.00 95.06 259 LEU A CA 1
ATOM 2059 C C . LEU A 1 259 ? -4.488 -0.033 23.787 1.00 95.06 259 LEU A C 1
ATOM 2061 O O . LEU A 1 259 ? -3.711 0.570 24.521 1.00 95.06 259 LEU A O 1
ATOM 2065 N N . ASP A 1 260 ? -4.091 -0.835 22.804 1.00 92.44 260 ASP A N 1
ATOM 2066 C CA . ASP A 1 260 ? -2.689 -1.036 22.449 1.00 92.44 260 ASP A CA 1
ATOM 2067 C C . ASP A 1 260 ? -2.360 -0.371 21.114 1.00 92.44 260 ASP A C 1
ATOM 2069 O O . ASP A 1 260 ? -3.130 -0.506 20.162 1.00 92.44 260 ASP A O 1
ATOM 2073 N N . GLY A 1 261 ? -1.231 0.335 21.022 1.00 88.50 261 GLY A N 1
ATOM 2074 C CA . GLY A 1 261 ? -0.788 0.971 19.774 1.00 88.50 261 GLY A CA 1
ATOM 2075 C C . GLY A 1 261 ? -0.686 -0.002 18.587 1.00 88.50 261 GLY A C 1
ATOM 2076 O O . GLY A 1 261 ? -0.907 0.393 17.446 1.00 88.50 261 GLY A O 1
ATOM 2077 N N . GLY A 1 262 ? -0.447 -1.290 18.849 1.00 88.56 262 GLY A N 1
ATOM 2078 C CA . GLY A 1 262 ? -0.424 -2.365 17.858 1.00 88.56 262 GLY A CA 1
ATOM 2079 C C . GLY A 1 262 ? -1.791 -2.958 17.497 1.00 88.56 262 GLY A C 1
ATOM 2080 O O . GLY A 1 262 ? -1.843 -3.891 16.692 1.00 88.56 262 GLY A O 1
ATOM 2081 N N . ASN A 1 263 ? -2.901 -2.459 18.055 1.00 93.25 263 ASN A N 1
ATOM 2082 C CA . ASN A 1 263 ? -4.239 -2.940 17.708 1.00 93.25 263 ASN A CA 1
ATOM 2083 C C . ASN A 1 263 ? -4.535 -2.745 16.214 1.00 93.25 263 ASN A C 1
ATOM 2085 O O . ASN A 1 263 ? -4.308 -1.671 15.647 1.00 93.25 263 ASN A O 1
ATOM 2089 N N . GLU A 1 264 ? -5.144 -3.765 15.597 1.00 93.56 264 GLU A N 1
ATOM 2090 C CA . GLU A 1 264 ? -5.352 -3.822 14.145 1.00 93.56 264 GLU A CA 1
ATOM 2091 C C . GLU A 1 264 ? -6.075 -2.573 13.620 1.00 93.56 264 GLU A C 1
ATOM 2093 O O . GLU A 1 264 ? -5.649 -2.002 12.619 1.00 93.56 264 GLU A O 1
ATOM 2098 N N . ILE A 1 265 ? -7.114 -2.082 14.311 1.00 96.88 265 ILE A N 1
ATOM 2099 C CA . ILE A 1 265 ? -7.921 -0.949 13.829 1.00 96.88 265 ILE A CA 1
ATOM 2100 C C . ILE A 1 265 ? -7.114 0.332 13.572 1.00 96.88 265 ILE A C 1
ATOM 2102 O O . ILE A 1 265 ? -7.505 1.136 12.723 1.00 96.88 265 ILE A O 1
ATOM 2106 N N . TYR A 1 266 ? -6.007 0.550 14.289 1.00 95.44 266 TYR A N 1
ATOM 2107 C CA . TYR A 1 266 ? -5.210 1.762 14.124 1.00 95.44 266 TYR A CA 1
ATOM 2108 C C . TYR A 1 266 ? -4.464 1.742 12.790 1.00 95.44 266 TYR A C 1
ATOM 2110 O O . TYR A 1 266 ? -4.542 2.722 12.050 1.00 95.44 266 TYR A O 1
ATOM 2118 N N . LEU A 1 267 ? -3.895 0.593 12.410 1.00 93.56 267 LEU A N 1
ATOM 2119 C CA . LEU A 1 267 ? -3.267 0.381 11.099 1.00 93.56 267 LEU A CA 1
ATOM 2120 C C . LEU A 1 267 ? -4.287 0.407 9.952 1.00 93.56 267 LEU A C 1
ATOM 2122 O O . LEU A 1 267 ? -3.964 0.781 8.828 1.00 93.56 267 LEU A O 1
ATOM 2126 N N . GLN A 1 268 ? -5.550 0.087 10.236 1.00 96.81 268 GLN A N 1
ATOM 2127 C CA . GLN A 1 268 ? -6.643 0.210 9.265 1.00 96.81 268 GLN A CA 1
ATOM 2128 C C . GLN A 1 268 ? -7.028 1.672 8.987 1.00 96.81 268 GLN A C 1
ATOM 2130 O O . GLN A 1 268 ? -7.654 1.970 7.969 1.00 96.81 268 GLN A O 1
ATOM 2135 N N . ILE A 1 269 ? -6.684 2.599 9.886 1.00 96.62 269 ILE A N 1
ATOM 2136 C CA . ILE A 1 269 ? -6.953 4.036 9.743 1.00 96.62 269 ILE A CA 1
ATOM 2137 C C . ILE A 1 269 ? -5.701 4.787 9.289 1.00 96.62 269 ILE A C 1
ATOM 2139 O O . ILE A 1 269 ? -5.819 5.684 8.459 1.00 96.62 269 ILE A O 1
ATOM 2143 N N . ALA A 1 270 ? -4.537 4.447 9.836 1.00 94.62 270 ALA A N 1
ATOM 2144 C CA . ALA A 1 270 ? -3.242 5.058 9.569 1.00 94.62 270 ALA A CA 1
ATOM 2145 C C . ALA A 1 270 ? -2.193 3.944 9.361 1.00 94.62 270 ALA A C 1
ATOM 2147 O O . ALA A 1 270 ? -1.567 3.519 10.331 1.00 94.62 270 ALA A O 1
ATOM 2148 N N . PRO A 1 271 ? -2.012 3.443 8.122 1.00 89.62 271 PRO A N 1
ATOM 2149 C CA . PRO A 1 271 ? -1.151 2.286 7.837 1.00 89.62 271 PRO A CA 1
ATOM 2150 C C . PRO A 1 271 ? 0.328 2.453 8.211 1.00 89.62 271 PRO A C 1
ATOM 2152 O O . PRO A 1 271 ? 0.995 1.456 8.467 1.00 89.62 271 PRO A O 1
ATOM 2155 N N . ASP A 1 272 ? 0.822 3.694 8.250 1.00 87.38 272 ASP A N 1
ATOM 2156 C CA . ASP A 1 272 ? 2.203 4.041 8.622 1.00 87.38 272 ASP A CA 1
ATOM 2157 C C . ASP A 1 272 ? 2.372 4.405 10.105 1.00 87.38 272 ASP A C 1
ATOM 2159 O O . ASP A 1 272 ? 3.441 4.862 10.509 1.00 87.38 272 ASP A O 1
ATOM 2163 N N . TRP A 1 273 ? 1.321 4.289 10.921 1.00 89.69 273 TRP A N 1
ATOM 2164 C CA . TRP A 1 273 ? 1.403 4.695 12.321 1.00 89.69 273 TRP A CA 1
ATOM 2165 C C . TRP A 1 273 ? 2.210 3.688 13.144 1.00 89.69 273 TRP A C 1
ATOM 2167 O O . TRP A 1 273 ? 1.918 2.494 13.144 1.00 89.69 273 TRP A O 1
ATOM 2177 N N . ASP A 1 274 ? 3.218 4.187 13.858 1.00 83.62 274 ASP A N 1
ATOM 2178 C CA . ASP A 1 274 ? 4.160 3.394 14.655 1.00 83.62 274 ASP A CA 1
ATOM 2179 C C . ASP A 1 274 ? 3.686 3.127 16.091 1.00 83.62 274 ASP A C 1
ATOM 2181 O O . ASP A 1 274 ? 4.311 2.352 16.813 1.00 83.62 274 ASP A O 1
ATOM 2185 N N . GLY A 1 275 ? 2.569 3.734 16.499 1.00 84.00 275 GLY A N 1
ATOM 2186 C CA . GLY A 1 275 ? 2.011 3.573 17.837 1.00 84.00 275 GLY A CA 1
ATOM 2187 C C . GLY A 1 275 ? 2.550 4.551 18.882 1.00 84.00 275 GLY A C 1
ATOM 2188 O O . GLY A 1 275 ? 2.162 4.438 20.043 1.00 84.00 275 GLY A O 1
ATOM 2189 N N . GLU A 1 276 ? 3.438 5.484 18.514 1.00 78.62 276 GLU A N 1
ATOM 2190 C CA . GLU A 1 276 ? 4.202 6.277 19.490 1.00 78.62 276 GLU A CA 1
ATOM 2191 C C . GLU A 1 276 ? 3.684 7.713 19.702 1.00 78.62 276 GLU A C 1
ATOM 2193 O O . GLU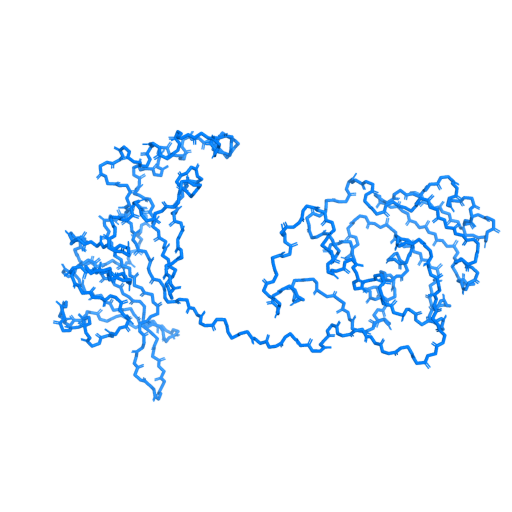 A 1 276 ? 4.080 8.372 20.669 1.00 78.62 276 GLU A O 1
ATOM 2198 N N . ASP A 1 277 ? 2.795 8.217 18.836 1.00 87.75 277 ASP A N 1
ATOM 2199 C CA . ASP A 1 277 ? 2.251 9.582 18.927 1.00 87.75 277 ASP A CA 1
ATOM 2200 C C . ASP A 1 277 ? 0.809 9.670 19.490 1.00 87.75 277 ASP A C 1
ATOM 2202 O O . ASP A 1 277 ? 0.117 8.681 19.718 1.00 87.75 277 ASP A O 1
ATOM 2206 N N . GLU A 1 278 ? 0.324 10.899 19.710 1.00 93.31 278 GLU A N 1
ATOM 2207 C CA . GLU A 1 278 ? -0.989 11.175 20.322 1.00 93.31 278 GLU A CA 1
ATOM 2208 C C . GLU A 1 278 ? -2.187 11.054 19.347 1.00 93.31 278 GLU A C 1
ATOM 2210 O O . GLU A 1 278 ? -3.288 11.541 19.651 1.00 93.31 278 GLU A O 1
ATOM 2215 N N . LEU A 1 279 ? -2.011 10.490 18.143 1.00 94.44 279 LEU A N 1
ATOM 2216 C CA . LEU A 1 279 ? -3.038 10.480 17.090 1.00 94.44 279 LEU A CA 1
ATOM 2217 C C . LEU A 1 279 ? -4.350 9.835 17.562 1.00 94.44 279 LEU A C 1
ATOM 2219 O O . LEU A 1 279 ? -5.445 10.340 17.266 1.00 94.44 279 LEU A O 1
ATOM 2223 N N . PHE A 1 280 ? -4.244 8.756 18.337 1.00 96.38 280 PHE A N 1
ATOM 2224 C CA . PHE A 1 280 ? -5.382 7.975 18.819 1.00 96.38 280 PHE A CA 1
ATOM 2225 C C . PHE A 1 280 ? -5.717 8.186 20.302 1.00 96.38 280 PHE A C 1
ATOM 2227 O O . PHE A 1 280 ? -6.636 7.551 20.823 1.00 96.38 280 PHE A O 1
ATOM 2234 N N . ASP A 1 281 ? -5.095 9.173 20.953 1.00 97.06 281 ASP A N 1
ATOM 2235 C CA . ASP A 1 281 ? -5.382 9.530 22.342 1.00 97.06 281 ASP A CA 1
ATOM 2236 C C . ASP A 1 281 ? -6.855 9.890 22.574 1.00 97.06 281 ASP A C 1
ATOM 2238 O O . ASP A 1 281 ? -7.480 10.680 21.850 1.00 97.06 281 ASP A O 1
ATOM 2242 N N . ILE A 1 282 ? -7.418 9.381 23.666 1.00 97.31 282 ILE A N 1
ATOM 2243 C CA . ILE A 1 282 ? -8.785 9.673 24.084 1.00 97.31 282 ILE A CA 1
ATOM 2244 C C . ILE A 1 282 ? -8.784 10.902 24.996 1.00 97.31 282 ILE A C 1
ATOM 2246 O O . ILE A 1 282 ? -8.597 10.847 26.215 1.00 97.31 282 ILE A O 1
ATOM 2250 N N . LYS A 1 283 ? -9.041 12.061 24.381 1.00 94.88 283 LYS A N 1
ATOM 2251 C CA . LYS A 1 283 ? -9.000 13.363 25.070 1.00 94.88 283 LYS A CA 1
ATOM 2252 C C . LYS A 1 283 ? -10.219 13.650 25.957 1.00 94.88 283 LYS A C 1
ATOM 2254 O O . LYS A 1 283 ? -10.105 14.419 26.911 1.00 94.88 283 LYS A O 1
ATOM 2259 N N . ASN A 1 284 ? -11.377 13.053 25.680 1.00 95.00 284 ASN A N 1
ATOM 2260 C CA . ASN A 1 284 ? -12.615 13.230 26.453 1.00 95.00 284 ASN A CA 1
ATOM 2261 C C . ASN A 1 284 ? -13.573 12.059 26.214 1.00 95.00 284 ASN A C 1
ATOM 2263 O O . ASN A 1 284 ? -13.648 11.586 25.088 1.00 95.00 284 ASN A O 1
ATOM 2267 N N . ILE A 1 285 ? -14.350 11.668 27.219 1.00 96.12 285 ILE A N 1
ATOM 2268 C CA . ILE A 1 285 ? -15.489 10.759 27.056 1.00 96.12 285 ILE A CA 1
ATOM 2269 C C . ILE A 1 285 ? -16.645 11.365 27.844 1.00 96.12 285 ILE A C 1
ATOM 2271 O O . ILE A 1 285 ? -16.471 11.730 29.008 1.00 96.12 285 ILE A O 1
ATOM 2275 N N . ASP A 1 286 ? -17.805 11.521 27.216 1.00 94.12 286 ASP A N 1
ATOM 2276 C CA . ASP A 1 286 ? -18.990 12.008 27.915 1.00 94.12 286 ASP A CA 1
ATOM 2277 C C . ASP A 1 286 ? -19.707 10.855 28.637 1.00 94.12 286 ASP A C 1
ATOM 2279 O O . ASP A 1 286 ? -19.795 9.741 28.127 1.00 94.12 286 ASP A O 1
ATOM 2283 N N . ALA A 1 287 ? -20.320 11.129 29.793 1.00 94.62 287 ALA A N 1
ATOM 2284 C CA . ALA A 1 287 ? -21.074 10.119 30.549 1.00 94.62 287 ALA A CA 1
ATOM 2285 C C . ALA A 1 287 ? -22.197 9.456 29.723 1.00 94.62 287 ALA A C 1
ATOM 2287 O O . ALA A 1 287 ? -22.48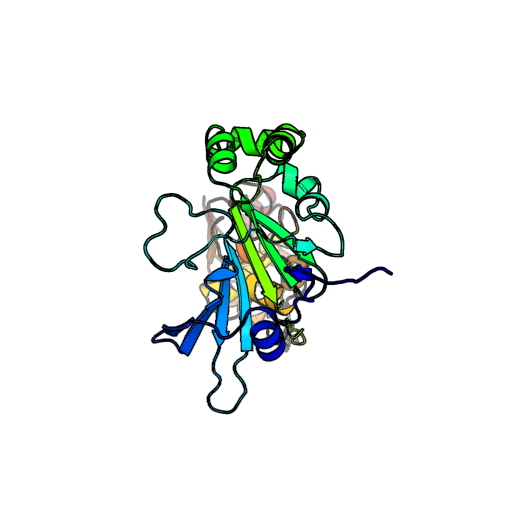8 8.276 29.894 1.00 94.62 287 ALA A O 1
ATOM 2288 N N . ALA A 1 288 ? -22.799 10.200 28.789 1.00 95.38 288 ALA A N 1
ATOM 2289 C CA . ALA A 1 288 ? -23.802 9.667 27.868 1.00 95.38 288 ALA A CA 1
ATOM 2290 C C . ALA A 1 288 ? -23.222 8.663 26.853 1.00 95.38 288 ALA A C 1
ATOM 2292 O O . ALA A 1 288 ? -23.955 7.791 26.401 1.00 95.38 288 ALA A O 1
ATOM 2293 N N . GLU A 1 289 ? -21.932 8.769 26.508 1.00 96.38 289 GLU A N 1
ATOM 2294 C CA . GLU A 1 289 ? -21.245 7.781 25.664 1.00 96.38 289 GLU A CA 1
ATOM 2295 C C . GLU A 1 289 ? -20.959 6.494 26.446 1.00 96.38 289 GLU A C 1
ATOM 2297 O O . GLU A 1 289 ? -20.990 5.421 25.861 1.00 96.38 289 GLU A O 1
ATOM 2302 N N . LEU A 1 290 ? -20.720 6.582 27.762 1.00 97.62 290 LEU A N 1
ATOM 2303 C CA . LEU A 1 290 ? -20.451 5.424 28.627 1.00 97.62 290 LEU A CA 1
ATOM 2304 C C . LEU A 1 290 ? -21.718 4.680 29.067 1.00 97.62 290 LEU A C 1
ATOM 2306 O O . LEU A 1 290 ? -21.675 3.469 29.262 1.00 97.62 290 LEU A O 1
ATOM 2310 N N . ALA A 1 291 ? -22.844 5.383 29.212 1.00 96.62 291 ALA A N 1
ATOM 2311 C CA . ALA A 1 291 ? -24.084 4.835 29.767 1.00 96.62 291 ALA A CA 1
ATOM 2312 C C . ALA A 1 291 ? -24.582 3.516 29.126 1.00 96.62 291 ALA A C 1
ATOM 2314 O O . ALA A 1 291 ? -25.073 2.668 29.872 1.00 96.62 291 ALA A O 1
ATOM 2315 N N . PRO A 1 292 ? -24.458 3.286 27.800 1.00 97.56 292 PRO A N 1
ATOM 2316 C CA . PRO A 1 292 ? -24.862 2.016 27.187 1.00 97.56 292 PRO A CA 1
ATOM 2317 C C . PRO A 1 292 ? -23.993 0.811 27.590 1.00 97.56 292 PRO A C 1
ATOM 2319 O O . PRO A 1 292 ? -24.445 -0.328 27.502 1.00 97.56 292 PRO A O 1
ATOM 2322 N N . PHE A 1 293 ? -22.751 1.030 28.029 1.00 97.94 293 PHE A N 1
ATOM 2323 C CA . PHE A 1 293 ? -21.764 -0.021 28.295 1.00 97.94 293 PHE A CA 1
ATOM 2324 C C . PHE A 1 293 ? -21.843 -0.540 29.737 1.00 97.94 293 PHE A C 1
ATOM 2326 O O . PHE A 1 293 ? -20.888 -0.466 30.506 1.00 97.94 293 PHE A O 1
ATOM 2333 N N . VAL A 1 294 ? -22.994 -1.095 30.120 1.00 97.12 294 VAL A N 1
ATOM 2334 C CA . VAL A 1 294 ? -23.277 -1.535 31.504 1.00 97.12 294 VAL A CA 1
ATOM 2335 C C . VAL A 1 294 ? -22.322 -2.621 32.030 1.00 97.12 294 VAL A C 1
ATOM 2337 O O . VAL A 1 294 ? -22.090 -2.726 33.243 1.00 97.12 294 VAL A O 1
ATOM 2340 N N . ASN A 1 295 ? -21.738 -3.399 31.114 1.00 98.06 295 ASN A N 1
ATOM 2341 C CA . ASN A 1 295 ? -20.809 -4.487 31.415 1.00 98.06 295 ASN A CA 1
ATOM 2342 C C . ASN A 1 295 ? -19.337 -4.068 31.356 1.00 98.06 295 ASN A C 1
ATOM 2344 O O . ASN A 1 295 ? -18.502 -4.834 31.832 1.00 98.06 295 ASN A O 1
ATOM 2348 N N . LEU A 1 296 ? -19.010 -2.875 30.846 1.00 98.38 296 LEU A N 1
ATOM 2349 C CA . LEU A 1 296 ? -17.633 -2.392 30.793 1.00 98.38 296 LEU A CA 1
ATOM 2350 C C . LEU A 1 296 ? -17.143 -2.120 32.218 1.00 98.38 296 LEU A C 1
ATOM 2352 O O . LEU A 1 296 ? -17.740 -1.326 32.946 1.00 98.38 296 LEU A O 1
ATOM 2356 N N . LYS A 1 297 ? -16.085 -2.818 32.640 1.00 97.88 297 LYS A N 1
ATOM 2357 C CA . LYS A 1 297 ? -15.486 -2.675 33.981 1.00 97.88 297 LYS A CA 1
ATOM 2358 C C . LYS A 1 297 ? -14.033 -2.242 33.951 1.00 97.88 297 LYS A C 1
ATOM 2360 O O . LYS A 1 297 ? -13.567 -1.666 34.934 1.00 97.88 297 LYS A O 1
ATOM 2365 N N . LYS A 1 298 ? -13.332 -2.493 32.847 1.00 98.31 298 LYS A N 1
ATOM 2366 C CA . LYS A 1 298 ? -11.896 -2.253 32.745 1.00 98.31 298 LYS A CA 1
ATOM 2367 C C . LYS A 1 298 ? -11.521 -1.673 31.385 1.00 98.31 298 LYS A C 1
ATOM 2369 O O . LYS A 1 298 ? -12.000 -2.143 30.358 1.00 98.31 298 LYS A O 1
ATOM 2374 N N . ILE A 1 299 ? -10.655 -0.668 31.397 1.00 98.19 299 ILE A N 1
ATOM 2375 C CA . ILE A 1 299 ? -9.920 -0.196 30.225 1.00 98.19 299 ILE A CA 1
ATOM 2376 C C . ILE A 1 299 ? -8.441 -0.311 30.572 1.00 98.19 299 ILE A C 1
ATOM 2378 O O . ILE A 1 299 ? -7.988 0.305 31.532 1.00 98.19 299 ILE A O 1
ATOM 2382 N N . GLU A 1 300 ? -7.708 -1.117 29.826 1.00 97.44 300 GLU A N 1
ATOM 2383 C CA . GLU A 1 300 ? -6.259 -1.245 29.952 1.00 97.44 300 GLU A CA 1
ATOM 2384 C C . GLU A 1 300 ? -5.604 -0.561 28.759 1.00 97.44 300 GLU A C 1
ATOM 2386 O O . GLU A 1 300 ? -6.127 -0.649 27.646 1.00 97.44 300 GLU A O 1
ATOM 2391 N N . THR A 1 301 ? -4.520 0.175 28.991 1.00 93.88 301 THR A N 1
ATOM 2392 C CA . THR A 1 301 ? -3.889 0.975 27.944 1.00 93.88 301 THR A CA 1
ATOM 2393 C C . THR A 1 301 ? -2.382 0.779 27.871 1.00 93.88 301 THR A C 1
ATOM 2395 O O . THR A 1 301 ? -1.700 0.810 28.883 1.00 93.88 301 THR A O 1
ATOM 2398 N N . SER A 1 302 ? -1.877 0.615 26.652 1.00 90.00 302 SER A N 1
ATOM 2399 C CA . SER A 1 302 ? -0.473 0.446 26.288 1.00 90.00 302 SER A CA 1
ATOM 2400 C C . SER A 1 302 ? -0.207 1.272 25.026 1.00 90.00 302 SER A C 1
ATOM 2402 O O . SER A 1 302 ? -0.661 0.951 23.935 1.00 90.00 302 SER A O 1
ATOM 2404 N N . GLY A 1 303 ? 0.461 2.417 25.154 1.00 82.75 303 GLY A N 1
ATOM 2405 C CA . GLY A 1 303 ? 0.721 3.302 24.007 1.00 82.75 303 GLY A CA 1
ATOM 2406 C C . GLY A 1 303 ? -0.430 4.246 23.621 1.00 82.75 303 GLY A C 1
ATOM 2407 O O . GLY A 1 303 ? -0.194 5.193 22.885 1.00 82.75 303 GLY A O 1
ATOM 2408 N N . ILE A 1 304 ? -1.647 4.082 24.165 1.00 93.50 304 ILE A N 1
ATOM 2409 C CA . ILE A 1 304 ? -2.764 5.021 23.934 1.00 93.50 304 ILE A CA 1
ATOM 2410 C C . ILE A 1 304 ? -3.003 5.922 25.154 1.00 93.50 304 ILE A C 1
ATOM 2412 O O . ILE A 1 304 ? -3.342 5.481 26.257 1.00 93.50 304 ILE A O 1
ATOM 2416 N N . GLY A 1 305 ? -2.895 7.235 24.982 1.00 94.94 305 GLY A N 1
ATOM 2417 C CA . GLY A 1 305 ? -3.158 8.187 26.052 1.00 94.94 305 GLY A CA 1
ATOM 2418 C C . GLY A 1 305 ? -4.651 8.320 26.362 1.00 94.94 305 GLY A C 1
ATOM 2419 O O . GLY A 1 305 ? -5.489 8.524 25.484 1.00 94.94 305 GLY A O 1
ATOM 2420 N N . ILE A 1 306 ? -5.009 8.289 27.649 1.00 97.00 306 ILE A N 1
ATOM 2421 C CA . ILE A 1 306 ? -6.343 8.685 28.129 1.00 97.00 306 ILE A CA 1
ATOM 2422 C C . ILE A 1 306 ? -6.187 9.895 29.041 1.00 97.00 306 ILE A C 1
ATOM 2424 O O . ILE A 1 306 ? -5.532 9.825 30.088 1.00 97.00 306 ILE A O 1
ATOM 2428 N N . SER A 1 307 ? -6.817 11.011 28.666 1.00 97.00 307 SER A N 1
ATOM 2429 C CA . SER A 1 307 ? -6.703 12.259 29.423 1.00 97.00 307 SER A CA 1
ATOM 2430 C C . SER A 1 307 ? -7.262 12.120 30.841 1.00 97.00 307 SER A C 1
ATOM 2432 O O . SER A 1 307 ? -8.179 11.341 31.100 1.00 97.00 307 SER A O 1
ATOM 2434 N N . LYS A 1 308 ? -6.795 12.967 31.769 1.00 96.94 308 LYS A N 1
ATOM 2435 C CA . LYS A 1 308 ? -7.321 13.016 33.149 1.00 96.94 308 LYS A CA 1
ATOM 2436 C C . LYS A 1 308 ? -8.843 13.190 33.197 1.00 96.94 308 LYS A C 1
ATOM 2438 O O . LYS A 1 308 ? -9.503 12.622 34.060 1.00 96.94 308 LYS A O 1
ATOM 2443 N N . LYS A 1 309 ? -9.401 13.968 32.263 1.00 96.44 309 LYS A N 1
ATOM 2444 C CA . LYS A 1 309 ? -10.846 14.203 32.171 1.00 96.44 309 LYS A CA 1
ATOM 2445 C C . LYS A 1 309 ? -11.590 12.938 31.736 1.00 96.44 309 LYS A C 1
ATOM 2447 O O . LYS A 1 309 ? -12.605 12.608 32.338 1.00 96.44 309 LYS A O 1
ATOM 2452 N N . ALA A 1 310 ? -11.080 12.239 30.722 1.00 97.12 310 ALA A N 1
ATOM 2453 C CA . ALA A 1 310 ? -11.655 10.979 30.258 1.00 97.12 310 ALA A CA 1
ATOM 2454 C C . ALA A 1 310 ? -11.549 9.883 31.332 1.00 97.12 310 ALA A C 1
ATOM 2456 O O . ALA A 1 310 ? -12.544 9.224 31.615 1.00 97.12 310 ALA A O 1
ATOM 2457 N N . ARG A 1 311 ? -10.400 9.767 32.015 1.00 97.62 311 ARG A N 1
ATOM 2458 C CA . ARG A 1 311 ? -10.228 8.845 33.154 1.00 97.62 311 ARG A CA 1
ATOM 2459 C C . ARG A 1 311 ? -11.241 9.103 34.261 1.00 97.62 311 ARG A C 1
ATOM 2461 O O . ARG A 1 311 ? -11.858 8.161 34.741 1.00 97.62 311 ARG A O 1
ATOM 2468 N N . LYS A 1 312 ? -11.465 10.373 34.614 1.00 97.44 312 LYS A N 1
ATOM 2469 C CA . LYS A 1 312 ? -12.478 10.739 35.606 1.00 97.44 312 LYS A CA 1
ATOM 2470 C C . LYS A 1 312 ? -13.891 10.323 35.180 1.00 97.44 312 LYS A C 1
ATOM 2472 O O . LYS A 1 312 ? -14.645 9.835 36.009 1.00 97.44 312 LYS A O 1
ATOM 2477 N N . ALA A 1 313 ? -14.248 10.486 33.905 1.00 97.62 313 ALA A N 1
ATOM 2478 C CA . ALA A 1 313 ? -15.549 10.041 33.403 1.00 97.62 313 ALA A CA 1
ATOM 2479 C C . ALA A 1 313 ? -15.717 8.512 33.495 1.00 97.62 313 ALA A C 1
ATOM 2481 O O . ALA A 1 313 ? -16.791 8.046 33.867 1.00 97.62 313 ALA A O 1
ATOM 2482 N N . CYS A 1 314 ? -14.659 7.744 33.211 1.00 97.50 314 CYS A N 1
ATOM 2483 C CA . CYS A 1 314 ? -14.643 6.293 33.411 1.00 97.50 314 CYS A CA 1
ATOM 2484 C C . CYS A 1 314 ? -14.818 5.923 34.892 1.00 97.50 314 CYS A C 1
ATOM 2486 O O . CYS A 1 314 ? -15.671 5.102 35.219 1.00 97.50 314 CYS A O 1
ATOM 2488 N N . GLU A 1 315 ? -14.067 6.567 35.787 1.00 97.31 315 GLU A N 1
ATOM 2489 C CA . GLU A 1 315 ? -14.145 6.337 37.235 1.00 97.31 315 GLU A CA 1
ATOM 2490 C C . GLU A 1 315 ? -15.546 6.641 37.786 1.00 97.31 315 GLU A C 1
ATOM 2492 O O . GLU A 1 315 ? -16.129 5.810 38.482 1.00 97.31 315 GLU A O 1
ATOM 2497 N N . ASP A 1 316 ? -16.128 7.786 37.412 1.00 97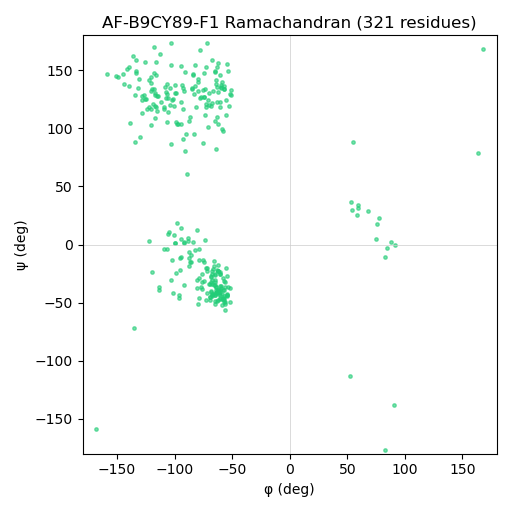.44 316 ASP A N 1
ATOM 2498 C CA . ASP A 1 316 ? -17.481 8.189 37.816 1.00 97.44 316 ASP A CA 1
ATOM 2499 C C . ASP A 1 316 ? -18.555 7.198 37.288 1.00 97.44 316 ASP A C 1
ATOM 2501 O O . ASP A 1 316 ? -19.639 7.092 37.866 1.00 97.44 316 ASP A O 1
ATOM 2505 N N . ALA A 1 317 ? -18.254 6.436 36.226 1.00 97.06 317 ALA A N 1
ATOM 2506 C CA . ALA A 1 317 ? -19.085 5.355 35.682 1.00 97.06 317 ALA A CA 1
ATOM 2507 C C . ALA A 1 317 ? -18.762 3.956 36.261 1.00 97.06 317 ALA A C 1
ATOM 2509 O O . ALA A 1 317 ? -19.385 2.968 35.869 1.00 97.06 317 ALA A O 1
ATOM 2510 N N . GLY A 1 318 ? -17.813 3.850 37.198 1.00 97.19 318 GLY A N 1
ATOM 2511 C CA . GLY A 1 318 ? -17.399 2.584 37.812 1.00 97.19 318 GLY A CA 1
ATOM 2512 C C . GLY A 1 318 ? -16.480 1.721 36.939 1.00 97.19 318 GLY A C 1
ATOM 2513 O O . GLY A 1 318 ? -16.429 0.504 37.128 1.00 97.19 318 GLY A O 1
ATOM 2514 N N . ILE A 1 319 ? -15.77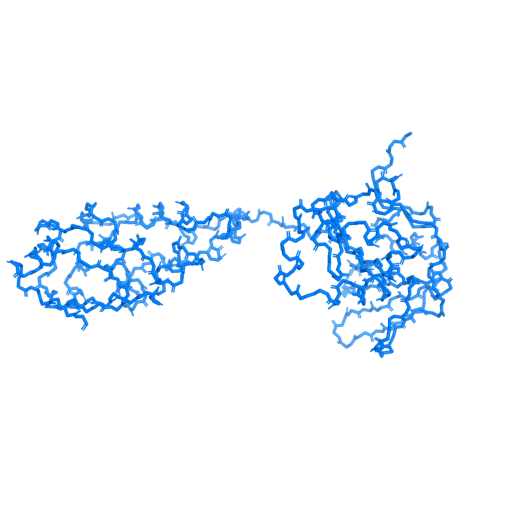7 2.330 35.982 1.00 98.38 319 ILE A N 1
ATOM 2515 C CA . ILE A 1 319 ? -14.824 1.676 35.079 1.00 98.38 319 ILE A CA 1
ATOM 2516 C C . ILE A 1 319 ? -13.404 1.955 35.574 1.00 98.38 319 ILE A C 1
ATOM 2518 O O . ILE A 1 319 ? -13.001 3.108 35.733 1.00 98.38 319 ILE A O 1
ATOM 2522 N N . THR A 1 320 ? -12.626 0.897 35.787 1.00 98.00 320 THR A N 1
ATOM 2523 C CA . THR A 1 320 ? -11.219 1.008 36.189 1.00 98.00 320 THR A CA 1
ATOM 2524 C C . THR A 1 320 ? -10.347 1.221 34.957 1.00 98.00 320 THR A C 1
ATOM 2526 O O . THR A 1 320 ? -10.451 0.457 34.001 1.00 98.00 320 THR A O 1
ATOM 2529 N N . VAL A 1 321 ? -9.475 2.230 34.982 1.00 97.25 321 VAL A N 1
ATOM 2530 C CA . VAL A 1 321 ? -8.473 2.455 33.931 1.00 97.25 321 VAL A CA 1
ATOM 2531 C C . VAL A 1 321 ? -7.098 2.059 34.461 1.00 97.25 321 VAL A C 1
ATOM 2533 O O . VAL A 1 321 ? -6.702 2.550 35.519 1.00 97.25 321 VAL A O 1
ATOM 2536 N N .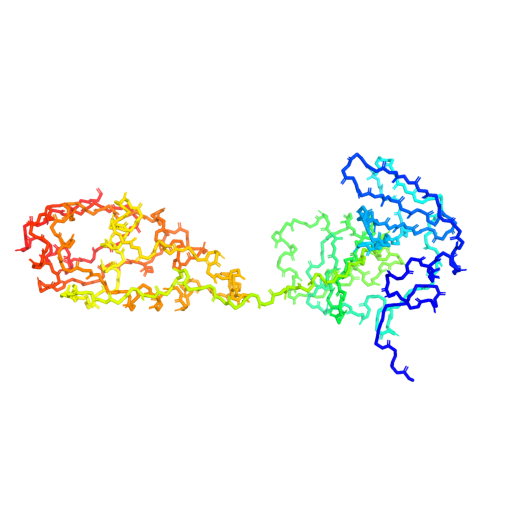 VAL A 1 322 ? -6.398 1.182 33.746 1.00 95.69 322 VAL A N 1
ATOM 2537 C CA . VAL A 1 322 ? -5.081 0.642 34.115 1.00 95.69 322 VAL A CA 1
ATOM 2538 C C . VAL A 1 322 ? -4.078 0.950 33.004 1.00 95.69 322 VAL A C 1
ATOM 2540 O O . VAL A 1 322 ? -4.448 0.908 31.831 1.00 95.69 322 VAL A O 1
ATOM 2543 N N . ASP A 1 323 ? -2.853 1.281 33.404 1.00 89.50 323 ASP A N 1
ATOM 2544 C CA . ASP A 1 323 ? -1.694 1.524 32.533 1.00 89.50 323 ASP A CA 1
ATOM 2545 C C . ASP A 1 323 ? -0.769 0.300 32.492 1.00 89.50 323 ASP A C 1
ATOM 2547 O O . ASP A 1 323 ? -0.785 -0.468 33.488 1.00 89.50 323 ASP A O 1
#

Foldseek 3Di:
DFDQAKAALNHGPPQPPVSCCVVLNAFDWDDDPVQWIKTASQVQFKIFTWHDDVPDDITTFKIKAFQADDPPPPDDTRNDHHPGDMDHSNHHPLVQADQLQQLLDAQWRWDDRPQKTKIFGFDPVLNVVNVVDDPVRSVVRSVDCPSSCSQVVDPGGGRMMMMGGRDPPPLPPQDCQLPADDQPDDFQDDPFLLVLLQLVLCCCVVVVPDPPRQDQVSNCSSRVHDLQPDQAFDPVLSVSSVPHGHHLVCLQVAQETEAALPRPSRCSGGVPRPLQDANSEAAADDLSNCVSNLNHAEYEYHSHHYDPHRCVSCVVSNHDYYD

Solvent-accessible surface area (backbone atoms only — not comparable to full-atom values): 18248 Å² total; per-residue (Å²): 133,90,57,85,47,40,30,52,71,82,41,76,68,76,61,50,58,67,62,47,35,70,75,66,40,83,55,55,75,47,79,44,99,84,52,46,30,36,40,25,29,29,86,57,6,27,37,30,40,28,41,66,44,103,88,50,80,67,38,54,54,35,42,35,40,33,56,50,86,59,90,86,73,78,85,90,73,44,83,34,57,36,81,66,63,57,29,39,60,74,30,54,61,75,77,60,47,52,70,68,46,37,13,61,49,61,60,50,40,74,46,76,56,94,65,30,38,37,39,36,28,42,9,65,77,47,31,60,60,52,66,72,45,53,72,71,57,50,61,66,34,42,85,41,59,65,48,28,48,55,45,70,69,38,94,63,39,56,15,34,41,41,42,30,63,54,72,80,73,72,79,55,72,62,68,74,66,81,49,77,64,79,71,91,62,67,55,62,69,68,91,38,67,45,56,44,50,53,54,43,31,48,35,30,70,74,63,60,73,42,69,59,71,85,52,44,64,62,55,18,60,48,65,76,45,67,71,76,75,46,94,52,66,31,67,67,42,46,49,49,65,71,67,49,66,48,54,43,85,54,30,63,74,38,39,63,43,79,39,44,43,82,42,68,61,50,46,41,26,13,64,84,61,85,31,82,65,73,88,62,34,32,70,55,54,56,66,79,56,50,62,65,33,78,48,39,41,40,36,40,34,44,64,45,52,67,31,74,64,20,50,49,38,35,46,80,68,64,24,47,78,46,116